Protein AF-A0AAD5MZ56-F1 (afdb_monomer)

Organism: Parelaphostrongylus tenuis (NCBI:txid148309)

Foldseek 3Di:
DLLVCLLFVQDPQAPVQWDADPPPRDTDGDDRLGTLNNQCVPPQHQQASHADAPVNQVVVPPCRCVPPNLVVSLVVLVVCLVCVVVVLVVLVVLQPPVVLVVQQVVVVVVVVVPDDDRRRDRHHPVSSVSSVLVSQQFNDDDPNCPPVGPDDRDDSSRSSVVSNCRNHPPVSLVSGDVSSVRND

Sequence (184 aa):
MSMIGFVLGLGDRHGENILIDVVEGCVVHVDFNVIFHKGEYLPVREVVPFRLTRNMVNGFGPTGVEGSFRRSCEATLRVMRDNKDTLLTVIQTFVHDPLLEWINTEARAQQNRGRCQQKITAPSAESVQLILKRLEGHIVSPEVYKHKFSCAPMSLEGQVAKLIDIASDERNLAQMYIGWGPFI

Structure (mmCIF, N/CA/C/O backbone):
data_AF-A0AAD5MZ56-F1
#
_entry.id   AF-A0AAD5MZ56-F1
#
loop_
_atom_site.group_PDB
_atom_site.id
_atom_site.type_symbol
_atom_site.label_atom_id
_atom_site.label_alt_id
_atom_site.label_comp_id
_atom_site.label_asym_id
_atom_site.label_entity_id
_atom_site.label_seq_id
_atom_site.pdbx_PDB_ins_code
_atom_site.Cartn_x
_atom_site.Cartn_y
_atom_site.Cartn_z
_atom_site.occupancy
_atom_site.B_iso_or_equiv
_atom_site.auth_seq_id
_atom_site.auth_comp_id
_atom_site.auth_asym_id
_atom_site.auth_atom_id
_atom_site.pdbx_PDB_model_num
ATOM 1 N N . MET A 1 1 ? -4.017 -6.605 0.898 1.00 87.19 1 MET A N 1
ATOM 2 C CA . MET A 1 1 ? -2.679 -6.242 1.422 1.00 87.19 1 MET A CA 1
ATOM 3 C C . MET A 1 1 ? -2.310 -4.770 1.233 1.00 87.19 1 MET A C 1
ATOM 5 O O . MET A 1 1 ? -1.725 -4.224 2.154 1.00 87.19 1 MET A O 1
ATOM 9 N N . SER A 1 2 ? -2.669 -4.091 0.135 1.00 95.94 2 SER A N 1
ATOM 10 C CA . SER A 1 2 ? -2.252 -2.695 -0.133 1.00 95.94 2 SER A CA 1
ATOM 11 C C . SER A 1 2 ? -2.551 -1.687 0.986 1.00 95.94 2 SER A C 1
ATOM 13 O O . SER A 1 2 ? -1.653 -0.962 1.398 1.00 95.94 2 SER A O 1
ATOM 15 N N . MET A 1 3 ? -3.774 -1.673 1.533 1.00 97.88 3 MET A N 1
ATOM 16 C CA . MET A 1 3 ? -4.127 -0.760 2.636 1.00 97.88 3 MET A CA 1
ATOM 17 C C . MET A 1 3 ? -3.365 -1.071 3.928 1.00 97.88 3 MET A C 1
ATOM 19 O O . MET A 1 3 ? -2.879 -0.159 4.586 1.00 97.88 3 MET A O 1
ATOM 23 N N . ILE A 1 4 ? -3.203 -2.356 4.257 1.00 96.44 4 ILE A N 1
ATOM 24 C CA . ILE A 1 4 ? -2.428 -2.796 5.427 1.00 96.44 4 ILE A CA 1
ATOM 25 C C . ILE A 1 4 ? -0.958 -2.397 5.259 1.00 96.44 4 ILE A C 1
ATOM 27 O O . ILE A 1 4 ? -0.359 -1.840 6.175 1.00 96.44 4 ILE A O 1
ATOM 31 N N . GLY A 1 5 ? -0.398 -2.629 4.069 1.00 95.94 5 GLY A N 1
ATOM 32 C CA . GLY A 1 5 ? 0.962 -2.237 3.718 1.00 95.94 5 GLY A CA 1
ATOM 33 C C . GLY A 1 5 ? 1.166 -0.730 3.831 1.00 95.94 5 GLY A C 1
ATOM 34 O O . GLY A 1 5 ? 2.131 -0.302 4.456 1.00 95.94 5 GLY A O 1
ATOM 35 N N . PHE A 1 6 ? 0.218 0.073 3.340 1.00 97.19 6 PHE A N 1
ATOM 36 C CA . PHE A 1 6 ? 0.246 1.516 3.552 1.00 97.19 6 PHE A CA 1
ATOM 37 C C . PHE A 1 6 ? 0.198 1.871 5.037 1.00 97.19 6 PHE A C 1
ATOM 39 O O . PHE A 1 6 ? 1.026 2.651 5.473 1.00 97.19 6 PHE A O 1
ATOM 46 N N . VAL A 1 7 ? -0.716 1.317 5.837 1.00 96.62 7 VAL A N 1
ATOM 47 C CA . VAL A 1 7 ? -0.802 1.657 7.268 1.00 96.62 7 VAL A CA 1
ATOM 48 C C . VAL A 1 7 ? 0.516 1.349 7.981 1.00 96.62 7 VAL A C 1
ATOM 50 O O . VAL A 1 7 ? 1.060 2.230 8.643 1.00 96.62 7 VAL A O 1
ATOM 53 N N . LEU A 1 8 ? 1.077 0.154 7.775 1.00 94.06 8 LEU A N 1
ATOM 54 C CA . LEU A 1 8 ? 2.313 -0.300 8.425 1.00 94.06 8 LEU A CA 1
ATOM 55 C C . LEU A 1 8 ? 3.600 0.280 7.813 1.00 94.06 8 LEU A C 1
ATOM 57 O O . LEU A 1 8 ? 4.672 0.147 8.399 1.00 94.06 8 LEU A O 1
ATOM 61 N N . GLY A 1 9 ? 3.527 0.901 6.634 1.00 93.75 9 GLY A N 1
ATOM 62 C CA . GLY A 1 9 ? 4.704 1.371 5.901 1.00 93.75 9 GLY A CA 1
ATOM 63 C C . GLY A 1 9 ? 5.553 0.230 5.334 1.00 93.75 9 GLY A C 1
ATOM 64 O O . GLY A 1 9 ? 6.775 0.263 5.464 1.00 93.75 9 GLY A O 1
ATOM 65 N N . LEU A 1 10 ? 4.907 -0.781 4.751 1.00 94.69 10 LEU A N 1
ATOM 66 C CA . LEU A 1 10 ? 5.550 -1.870 4.018 1.00 94.69 10 LEU A CA 1
ATOM 67 C C . LEU A 1 10 ? 6.030 -1.383 2.643 1.00 94.69 10 LEU A C 1
ATOM 69 O O . LEU A 1 10 ? 5.219 -1.004 1.800 1.00 94.69 10 LEU A O 1
ATOM 73 N N . GLY A 1 11 ? 7.339 -1.438 2.431 1.00 93.31 11 GLY A N 1
ATOM 74 C CA . GLY A 1 11 ? 8.021 -1.167 1.172 1.00 93.31 11 GLY A CA 1
ATOM 75 C C . GLY A 1 11 ? 8.527 -2.435 0.484 1.00 93.31 11 GLY A C 1
ATOM 76 O O . GLY A 1 11 ? 8.137 -3.550 0.832 1.00 93.31 11 GLY A O 1
ATOM 77 N N . ASP A 1 12 ? 9.389 -2.272 -0.511 1.00 94.62 12 ASP A N 1
ATOM 78 C CA . ASP A 1 12 ? 10.048 -3.333 -1.278 1.00 94.62 12 ASP A CA 1
ATOM 79 C C . ASP A 1 12 ? 9.061 -4.314 -1.924 1.00 94.62 12 ASP A C 1
ATOM 81 O O . ASP A 1 12 ? 9.172 -5.535 -1.844 1.00 94.62 12 ASP A O 1
ATOM 85 N N . ARG A 1 13 ? 7.980 -3.771 -2.495 1.00 95.88 13 ARG A N 1
ATOM 86 C CA . ARG A 1 13 ? 6.920 -4.546 -3.166 1.00 95.88 13 ARG A CA 1
ATOM 87 C C . ARG A 1 13 ? 7.205 -4.697 -4.664 1.00 95.88 13 ARG A C 1
ATOM 89 O O . ARG A 1 13 ? 6.375 -4.343 -5.506 1.00 95.88 13 ARG A O 1
ATOM 96 N N . HIS A 1 14 ? 8.393 -5.197 -4.993 1.00 95.31 14 HIS A N 1
ATOM 97 C CA . HIS A 1 14 ? 8.737 -5.611 -6.353 1.00 95.31 14 HIS A CA 1
ATOM 98 C C . HIS A 1 14 ? 8.006 -6.905 -6.747 1.00 95.31 14 HIS A C 1
ATOM 100 O O . HIS A 1 14 ? 7.401 -7.570 -5.906 1.00 95.31 14 HIS A O 1
ATOM 106 N N . GLY A 1 15 ? 8.055 -7.264 -8.035 1.00 93.38 15 GLY A N 1
ATOM 107 C CA . GLY A 1 15 ? 7.300 -8.399 -8.586 1.00 93.38 15 GLY A CA 1
ATOM 108 C C . GLY A 1 15 ? 7.569 -9.735 -7.883 1.00 93.38 15 GLY A C 1
ATOM 109 O O . GLY A 1 15 ? 6.638 -10.491 -7.648 1.00 93.38 15 GLY A O 1
ATOM 110 N N . GLU A 1 16 ? 8.811 -9.995 -7.470 1.00 93.81 16 GLU A N 1
ATOM 111 C CA . GLU A 1 16 ? 9.176 -11.254 -6.792 1.00 93.81 16 GLU A CA 1
ATOM 112 C C . GLU A 1 16 ? 8.638 -11.371 -5.349 1.00 93.81 16 GLU A C 1
ATOM 114 O O . GLU A 1 16 ? 8.536 -12.477 -4.826 1.00 93.81 16 GLU A O 1
ATOM 119 N N . ASN A 1 17 ? 8.225 -10.259 -4.722 1.00 95.62 17 ASN A N 1
ATOM 120 C CA . ASN A 1 17 ? 7.662 -10.249 -3.362 1.00 95.62 17 ASN A CA 1
ATOM 121 C C . ASN A 1 17 ? 6.126 -10.358 -3.340 1.00 95.62 17 ASN A C 1
ATOM 123 O O . ASN A 1 17 ? 5.505 -10.255 -2.275 1.00 95.62 17 ASN A O 1
ATOM 127 N N . ILE A 1 18 ? 5.505 -10.540 -4.509 1.00 95.50 18 ILE A N 1
ATOM 12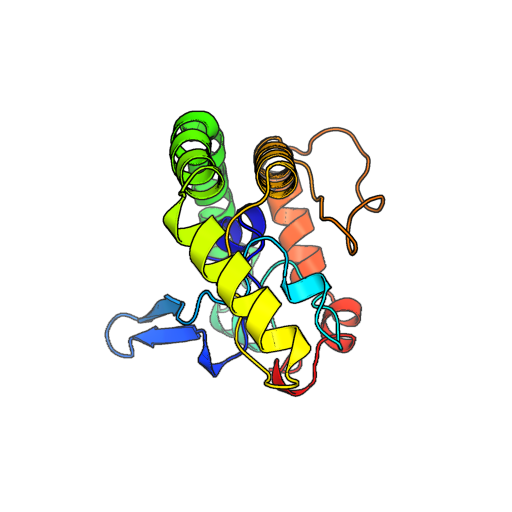8 C CA . ILE A 1 18 ? 4.060 -10.680 -4.685 1.00 95.50 18 ILE A CA 1
ATOM 129 C C . ILE A 1 18 ? 3.809 -11.971 -5.459 1.00 95.50 18 ILE A C 1
ATOM 131 O O . ILE A 1 18 ? 3.874 -12.012 -6.685 1.00 95.50 18 ILE A O 1
ATOM 135 N N . LEU A 1 19 ? 3.520 -13.036 -4.719 1.00 96.12 19 LEU A N 1
ATOM 136 C CA . LEU A 1 19 ? 3.213 -14.342 -5.282 1.00 96.12 19 LEU A CA 1
ATOM 137 C C . LEU A 1 19 ? 1.722 -14.429 -5.602 1.00 96.12 19 LEU A C 1
ATOM 139 O O . LEU A 1 19 ? 0.890 -13.886 -4.872 1.00 96.12 19 LEU A O 1
ATOM 143 N N . ILE A 1 20 ? 1.392 -15.132 -6.682 1.00 95.25 20 ILE A N 1
ATOM 144 C CA . ILE A 1 20 ? 0.014 -15.398 -7.094 1.00 95.25 20 ILE A CA 1
ATOM 145 C C . ILE A 1 20 ? -0.188 -16.908 -7.082 1.00 95.25 20 ILE A C 1
ATOM 147 O O . ILE A 1 20 ? 0.555 -17.643 -7.734 1.00 95.25 20 ILE A O 1
ATOM 151 N N . ASP A 1 21 ? -1.193 -17.359 -6.341 1.00 96.31 21 ASP A N 1
ATOM 152 C CA . ASP A 1 21 ? -1.679 -18.727 -6.433 1.00 96.31 21 ASP A CA 1
ATOM 153 C C . ASP A 1 21 ? -2.359 -18.917 -7.793 1.00 96.31 21 ASP A C 1
ATOM 155 O O . ASP A 1 21 ? -3.342 -18.249 -8.109 1.00 96.31 21 ASP A O 1
ATOM 159 N N . VAL A 1 22 ? -1.821 -19.816 -8.614 1.00 95.62 22 VAL A N 1
ATOM 160 C CA . VAL A 1 22 ? -2.319 -20.071 -9.973 1.00 95.62 22 VAL A CA 1
ATOM 161 C C . VAL A 1 22 ? -3.638 -20.843 -10.002 1.00 95.62 22 VAL A C 1
ATOM 163 O O . VAL A 1 22 ? -4.286 -20.874 -11.045 1.00 95.62 22 VAL A O 1
ATOM 166 N N . VAL A 1 23 ? -4.030 -21.468 -8.888 1.00 95.94 23 VAL A N 1
ATOM 167 C CA . VAL A 1 23 ? -5.289 -22.210 -8.767 1.00 95.94 23 VAL A CA 1
ATOM 168 C C . VAL A 1 23 ? -6.397 -21.276 -8.292 1.00 95.94 23 VAL A C 1
ATOM 170 O O . VAL A 1 23 ? -7.420 -21.144 -8.957 1.00 95.94 23 VAL A O 1
ATOM 173 N N . GLU A 1 24 ? -6.168 -20.586 -7.174 1.00 94.69 24 GLU A N 1
ATOM 174 C CA . GLU A 1 24 ? -7.189 -19.756 -6.515 1.00 94.69 24 GLU A CA 1
ATOM 175 C C . GLU A 1 24 ? -7.157 -18.278 -6.949 1.00 94.69 24 GLU A C 1
ATOM 177 O O . GLU A 1 24 ? -8.078 -17.515 -6.664 1.00 94.69 24 GLU A O 1
ATOM 182 N N . GLY A 1 25 ? -6.083 -17.825 -7.603 1.00 90.38 25 GLY A N 1
ATOM 183 C CA . GLY A 1 25 ? -5.876 -16.412 -7.946 1.00 90.38 25 GLY A CA 1
ATOM 184 C C . GLY A 1 25 ? -5.561 -15.517 -6.740 1.00 90.38 25 GLY A C 1
ATOM 185 O O . GLY A 1 25 ? -5.570 -14.289 -6.854 1.00 90.38 25 GLY A O 1
ATOM 186 N N . CYS A 1 26 ? -5.293 -16.109 -5.574 1.00 90.94 26 CYS A N 1
ATOM 187 C CA . CYS A 1 26 ? -4.973 -15.392 -4.344 1.00 90.94 26 CYS A CA 1
ATOM 188 C C . CYS A 1 26 ? -3.570 -14.776 -4.391 1.00 90.94 26 CYS A C 1
ATOM 190 O O . CYS A 1 26 ? -2.629 -15.369 -4.910 1.00 90.94 26 CYS A O 1
ATOM 192 N N . VAL A 1 27 ? -3.415 -13.598 -3.783 1.00 93.25 27 VAL A N 1
ATOM 193 C CA . VAL A 1 27 ? -2.128 -12.893 -3.704 1.00 93.25 27 VAL A CA 1
ATOM 194 C C . VAL A 1 27 ? -1.499 -13.079 -2.327 1.00 93.25 27 VAL A C 1
ATOM 196 O O . VAL A 1 27 ? -2.118 -12.759 -1.309 1.00 93.25 27 VAL A O 1
ATOM 199 N N . VAL A 1 28 ? -0.240 -13.513 -2.296 1.00 94.56 28 VAL A N 1
ATOM 200 C CA . VAL A 1 28 ? 0.554 -13.695 -1.077 1.00 94.56 28 VAL A CA 1
ATOM 201 C C . VAL A 1 28 ? 1.766 -12.772 -1.119 1.00 94.56 28 VAL A C 1
ATOM 203 O O . VAL A 1 28 ? 2.563 -12.801 -2.051 1.00 94.56 28 VAL A O 1
ATOM 206 N N . HIS A 1 29 ? 1.910 -11.938 -0.092 1.00 95.00 29 HIS A N 1
ATOM 207 C CA . HIS A 1 29 ? 3.097 -11.103 0.072 1.00 95.00 29 HIS A CA 1
ATOM 208 C C . HIS A 1 29 ? 4.154 -11.881 0.853 1.00 95.00 29 HIS A C 1
ATOM 210 O O . HIS A 1 29 ? 3.849 -12.436 1.909 1.00 95.00 29 HIS A O 1
ATOM 216 N N . VAL A 1 30 ? 5.388 -11.872 0.359 1.00 94.94 30 VAL A N 1
ATOM 217 C CA . VAL A 1 30 ? 6.556 -12.455 1.035 1.00 94.94 30 VAL A CA 1
ATOM 218 C C . VAL A 1 30 ? 7.604 -11.379 1.303 1.00 94.94 30 VAL A C 1
ATOM 220 O O . VAL A 1 30 ? 7.459 -10.256 0.822 1.00 94.94 30 VAL A O 1
ATOM 223 N N . ASP A 1 31 ? 8.609 -11.724 2.112 1.00 90.56 31 ASP A N 1
ATOM 224 C CA . ASP A 1 31 ? 9.692 -10.845 2.571 1.00 90.56 31 ASP A CA 1
ATOM 225 C C . ASP A 1 31 ? 9.188 -9.529 3.202 1.00 90.56 31 ASP A C 1
ATOM 227 O O . ASP A 1 31 ? 8.803 -8.590 2.517 1.00 90.56 31 ASP A O 1
ATOM 231 N N . PHE A 1 32 ? 9.188 -9.424 4.532 1.00 90.25 32 PHE A N 1
ATOM 232 C CA . PHE A 1 32 ? 8.732 -8.222 5.252 1.00 90.25 32 PHE A CA 1
ATOM 233 C C . PHE A 1 32 ? 9.890 -7.405 5.841 1.00 90.25 32 PHE A C 1
ATOM 235 O O . PHE A 1 32 ? 9.702 -6.635 6.785 1.00 90.25 32 PHE A O 1
ATOM 242 N N . ASN A 1 33 ? 11.098 -7.546 5.288 1.00 84.94 33 ASN A N 1
ATOM 243 C CA . ASN A 1 33 ? 12.285 -6.875 5.815 1.00 84.94 33 ASN A CA 1
ATOM 244 C C . ASN A 1 33 ? 12.186 -5.342 5.733 1.00 84.94 33 ASN A C 1
ATOM 246 O O . ASN A 1 33 ? 12.702 -4.636 6.603 1.00 84.94 33 ASN A O 1
ATOM 250 N N . VAL A 1 34 ? 11.478 -4.806 4.738 1.00 87.88 34 VAL A N 1
ATOM 251 C CA . VAL A 1 34 ? 11.287 -3.361 4.539 1.00 87.88 34 VAL A CA 1
ATOM 252 C C . VAL A 1 34 ? 9.906 -2.931 5.045 1.00 87.88 34 VAL A C 1
ATOM 254 O O . VAL A 1 34 ? 9.016 -2.615 4.270 1.00 87.88 34 VAL A O 1
ATOM 257 N N . ILE A 1 35 ? 9.705 -2.920 6.361 1.00 90.31 35 ILE A N 1
ATOM 258 C CA . ILE A 1 35 ? 8.475 -2.430 7.018 1.00 90.31 35 ILE A CA 1
ATOM 259 C C . ILE A 1 35 ? 8.766 -1.169 7.854 1.00 90.31 35 ILE A C 1
ATOM 261 O O . ILE A 1 35 ? 9.922 -0.756 7.969 1.00 90.31 35 ILE A O 1
ATOM 265 N N . PHE A 1 36 ? 7.735 -0.505 8.384 1.00 91.25 36 PHE A N 1
ATOM 266 C CA . PHE A 1 36 ? 7.844 0.734 9.166 1.00 91.25 36 PHE A CA 1
ATOM 267 C C . PHE A 1 36 ? 8.639 1.832 8.445 1.00 91.25 36 PHE A C 1
ATOM 269 O O . PHE A 1 36 ? 9.507 2.477 9.024 1.00 91.25 36 PHE A O 1
ATOM 276 N N . HIS A 1 37 ? 8.323 2.051 7.164 1.00 89.44 37 HIS A N 1
ATOM 277 C CA . HIS A 1 37 ? 8.867 3.127 6.325 1.00 89.44 37 HIS A CA 1
ATOM 278 C C . HIS A 1 37 ? 10.347 3.013 5.958 1.00 89.44 37 HIS A C 1
ATOM 280 O O . HIS A 1 37 ? 10.924 3.961 5.425 1.00 89.44 37 HIS A O 1
ATOM 286 N N . LYS A 1 38 ? 10.973 1.847 6.163 1.00 87.88 38 LYS A N 1
ATOM 287 C CA . LYS A 1 38 ? 12.365 1.626 5.742 1.00 87.88 38 LYS A CA 1
ATOM 288 C C . LYS A 1 38 ? 12.607 1.890 4.249 1.00 87.88 38 LYS A C 1
ATOM 290 O O . LYS A 1 38 ? 13.706 2.310 3.897 1.00 87.88 38 LYS A O 1
ATOM 295 N N . GLY A 1 39 ? 11.589 1.717 3.400 1.00 89.25 39 GLY A N 1
ATOM 296 C CA . GLY A 1 39 ? 11.667 1.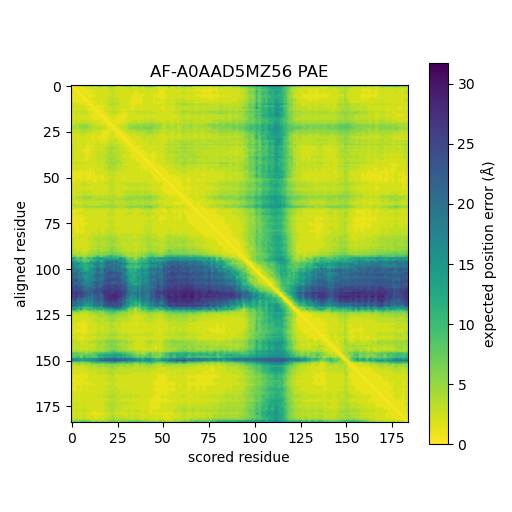983 1.958 1.00 89.25 39 GLY A CA 1
ATOM 297 C C . GLY A 1 39 ? 12.043 3.431 1.615 1.00 89.25 39 GLY A C 1
ATOM 298 O O . GLY A 1 39 ? 12.691 3.684 0.603 1.00 89.25 39 GLY A O 1
ATOM 299 N N . GLU A 1 40 ? 11.731 4.389 2.494 1.00 91.44 40 GLU A N 1
ATOM 300 C CA . GLU A 1 40 ? 12.060 5.810 2.301 1.00 91.44 40 GLU A CA 1
ATOM 301 C C . GLU A 1 40 ? 13.542 6.124 2.561 1.00 91.44 40 GLU A C 1
ATOM 303 O O . GLU A 1 40 ? 14.023 7.186 2.169 1.00 91.44 40 GLU A O 1
ATOM 308 N N . TYR A 1 41 ? 14.271 5.203 3.199 1.00 88.56 41 TYR A N 1
ATOM 309 C CA . TYR A 1 41 ? 15.695 5.331 3.524 1.00 88.56 41 TYR A CA 1
ATOM 310 C C . TYR A 1 41 ? 16.599 4.483 2.623 1.00 88.56 41 TYR A C 1
ATOM 312 O O . TYR A 1 41 ? 17.814 4.445 2.830 1.00 88.56 41 TYR A O 1
ATOM 320 N N . LEU A 1 42 ? 16.029 3.789 1.636 1.00 89.62 42 LEU A N 1
ATOM 321 C CA . LEU A 1 42 ? 16.808 3.107 0.609 1.00 89.62 42 LEU A CA 1
ATOM 322 C C . LEU A 1 42 ? 17.579 4.131 -0.249 1.00 89.62 42 LEU A C 1
ATOM 324 O O . LEU A 1 42 ? 17.151 5.285 -0.353 1.00 89.62 42 LEU A O 1
ATOM 328 N N . PRO A 1 43 ? 18.697 3.732 -0.896 1.00 90.94 43 PRO A N 1
ATOM 329 C CA . PRO A 1 43 ? 19.463 4.629 -1.767 1.00 90.94 43 PRO A CA 1
ATOM 330 C C . PRO A 1 43 ? 18.602 5.295 -2.845 1.00 90.94 43 PRO A C 1
ATOM 332 O O . PRO A 1 43 ? 18.761 6.481 -3.127 1.00 90.94 43 PRO A O 1
ATOM 335 N N . VAL A 1 44 ? 17.657 4.535 -3.403 1.00 93.19 44 VAL A N 1
ATOM 336 C CA . VAL A 1 44 ? 16.544 5.062 -4.190 1.00 93.19 44 VAL A CA 1
ATOM 337 C C . VAL A 1 44 ? 15.294 4.934 -3.334 1.00 93.19 44 VAL A C 1
ATOM 339 O O . VAL A 1 44 ? 14.863 3.823 -3.030 1.00 93.19 44 VAL A O 1
ATOM 342 N N . ARG A 1 45 ? 14.748 6.075 -2.913 1.00 93.94 45 ARG A N 1
ATOM 343 C CA . ARG A 1 45 ? 13.603 6.125 -2.001 1.00 93.94 45 ARG A CA 1
ATOM 344 C C . ARG A 1 45 ? 12.354 5.586 -2.689 1.00 93.94 45 ARG A C 1
ATOM 346 O O . ARG A 1 45 ? 12.045 5.980 -3.811 1.00 93.94 45 ARG A O 1
ATOM 353 N N . GLU A 1 46 ? 11.592 4.761 -1.987 1.00 96.00 46 GLU A N 1
ATOM 354 C CA . GLU A 1 46 ? 10.262 4.375 -2.448 1.00 96.00 46 GLU A CA 1
ATOM 355 C C . GLU A 1 46 ? 9.254 5.485 -2.155 1.00 96.00 46 GLU A C 1
ATOM 357 O O . GLU A 1 46 ? 9.041 5.864 -1.003 1.00 96.00 46 GLU A O 1
ATOM 362 N N . VAL A 1 47 ? 8.642 6.025 -3.210 1.00 95.75 47 VAL A N 1
ATOM 363 C CA . VAL A 1 47 ? 7.757 7.195 -3.115 1.00 95.75 47 VAL A CA 1
ATOM 364 C C . VAL A 1 47 ? 6.277 6.871 -3.284 1.00 95.75 47 VAL A C 1
ATOM 366 O O . VAL A 1 47 ? 5.458 7.741 -3.021 1.00 95.75 47 VAL A O 1
ATOM 369 N N . VAL A 1 48 ? 5.910 5.652 -3.688 1.00 97.25 48 VAL A N 1
ATOM 370 C CA . VAL A 1 48 ? 4.508 5.202 -3.787 1.00 97.25 48 VAL A CA 1
ATOM 371 C C . VAL A 1 48 ? 4.083 4.452 -2.516 1.00 97.25 48 VAL A C 1
ATOM 373 O O . VAL A 1 48 ? 4.914 3.788 -1.900 1.00 97.25 48 VAL A O 1
ATOM 376 N N . PRO A 1 49 ? 2.809 4.527 -2.085 1.00 96.69 49 PRO A N 1
ATOM 377 C CA . PRO A 1 49 ? 2.366 3.909 -0.831 1.00 96.69 49 PRO A CA 1
ATOM 378 C C . PRO A 1 49 ? 2.204 2.381 -0.914 1.00 96.69 49 PRO A C 1
ATOM 380 O O . PRO A 1 49 ? 2.195 1.715 0.118 1.00 96.69 49 PRO A O 1
ATOM 383 N N . PHE A 1 50 ? 2.026 1.830 -2.116 1.00 97.62 50 PHE A N 1
ATOM 384 C CA . PHE A 1 50 ? 1.975 0.396 -2.413 1.00 97.62 50 PHE A CA 1
ATOM 385 C C . PHE A 1 50 ? 2.102 0.180 -3.927 1.00 97.62 50 PHE A C 1
ATOM 387 O O . PHE A 1 50 ? 1.975 1.123 -4.709 1.00 97.62 50 PHE A O 1
ATOM 394 N N . ARG A 1 51 ? 2.324 -1.069 -4.356 1.00 97.38 51 ARG A N 1
ATOM 395 C CA . ARG A 1 51 ? 2.394 -1.414 -5.780 1.00 97.38 51 ARG A CA 1
ATOM 396 C C . ARG A 1 51 ? 1.016 -1.309 -6.442 1.00 97.38 51 ARG A C 1
ATOM 398 O O . ARG A 1 51 ? 0.131 -2.109 -6.147 1.00 97.38 51 ARG A O 1
ATOM 405 N N . LEU A 1 52 ? 0.863 -0.357 -7.361 1.00 97.62 52 LEU A N 1
ATOM 406 C CA . LEU A 1 52 ? -0.306 -0.215 -8.231 1.00 97.62 52 LEU A CA 1
ATOM 407 C C . LEU A 1 52 ? 0.132 0.277 -9.616 1.00 97.62 52 LEU A C 1
ATOM 409 O O . LEU A 1 52 ? 0.017 1.450 -9.953 1.00 97.62 52 LEU A O 1
ATOM 413 N N . THR A 1 53 ? 0.697 -0.632 -10.402 1.00 97.38 53 THR A N 1
ATOM 414 C CA . THR A 1 53 ? 1.196 -0.343 -11.750 1.00 97.38 53 THR A CA 1
ATOM 415 C C . THR A 1 53 ? 0.122 -0.553 -12.816 1.00 97.38 53 THR A C 1
ATOM 417 O O . THR A 1 53 ? -0.957 -1.087 -12.542 1.00 97.38 53 THR A O 1
ATOM 420 N N . ARG A 1 54 ? 0.426 -0.177 -14.063 1.00 96.12 54 ARG A N 1
ATOM 421 C CA . ARG A 1 54 ? -0.495 -0.339 -15.196 1.00 96.12 54 ARG A CA 1
ATOM 422 C C . ARG A 1 54 ? -0.949 -1.792 -15.377 1.00 96.12 54 ARG A C 1
ATOM 424 O O . ARG A 1 54 ? -2.132 -2.020 -15.603 1.00 96.12 54 ARG A O 1
ATOM 431 N N . ASN A 1 55 ? -0.057 -2.778 -15.224 1.00 95.50 55 ASN A N 1
ATOM 432 C CA . ASN A 1 55 ? -0.427 -4.181 -15.415 1.00 95.50 55 ASN A CA 1
ATOM 433 C C . ASN A 1 55 ? -1.315 -4.690 -14.281 1.00 95.50 55 ASN A C 1
ATOM 435 O O . ASN A 1 55 ? -2.230 -5.467 -14.538 1.00 95.50 55 ASN A O 1
ATOM 439 N N . MET A 1 56 ? -1.104 -4.207 -13.052 1.00 95.25 56 MET A N 1
ATOM 440 C CA . MET A 1 56 ? -2.002 -4.497 -11.929 1.00 95.25 56 MET A CA 1
ATOM 441 C C . MET A 1 56 ? -3.407 -3.950 -12.202 1.00 95.25 56 MET A C 1
ATOM 443 O O . MET A 1 56 ? -4.385 -4.679 -12.067 1.00 95.25 56 MET A O 1
ATOM 447 N N . VAL A 1 57 ? -3.506 -2.688 -12.639 1.00 96.44 57 VAL A N 1
ATOM 448 C CA . VAL A 1 57 ? -4.794 -2.054 -12.964 1.00 96.44 57 VAL A CA 1
ATOM 449 C C . VAL A 1 57 ? -5.488 -2.774 -14.121 1.00 96.44 57 VAL A C 1
ATOM 451 O O . VAL A 1 57 ? -6.680 -3.055 -14.027 1.00 96.44 57 VAL A O 1
ATOM 454 N N . ASN A 1 58 ? -4.747 -3.140 -15.170 1.00 95.62 58 ASN A N 1
ATOM 455 C CA . ASN A 1 58 ? -5.274 -3.925 -16.288 1.00 95.62 58 ASN A CA 1
ATOM 456 C C . ASN A 1 58 ? -5.763 -5.312 -15.838 1.00 95.62 58 ASN A C 1
ATOM 458 O O . ASN A 1 58 ? -6.785 -5.792 -16.325 1.00 95.62 58 ASN A O 1
ATOM 462 N N . GLY A 1 59 ? -5.071 -5.939 -14.881 1.00 93.50 59 GLY A N 1
ATOM 463 C CA . GLY A 1 59 ? -5.460 -7.222 -14.293 1.00 93.50 59 GLY A CA 1
ATOM 464 C C . GLY A 1 59 ? -6.794 -7.182 -13.539 1.00 93.50 59 GLY A C 1
ATOM 465 O O . GLY A 1 59 ? -7.459 -8.207 -13.431 1.00 93.50 59 GLY A O 1
ATOM 466 N N . PHE A 1 60 ? -7.239 -6.008 -13.077 1.00 94.56 60 PHE A N 1
ATOM 467 C CA . PHE A 1 60 ? -8.565 -5.839 -12.466 1.00 94.56 60 PHE A CA 1
ATOM 468 C C . PHE A 1 60 ? -9.712 -5.827 -13.488 1.00 94.56 60 PHE A C 1
ATOM 470 O O . PHE A 1 60 ? -10.884 -5.802 -13.105 1.00 94.56 60 PHE A O 1
ATOM 477 N N . GLY A 1 61 ? -9.397 -5.858 -14.784 1.00 94.88 61 GLY A N 1
ATOM 478 C CA . GLY A 1 61 ? -10.377 -5.895 -15.857 1.00 94.88 61 GLY A CA 1
ATOM 479 C C . GLY A 1 61 ? -11.008 -4.526 -16.148 1.00 94.88 61 GLY A C 1
ATOM 480 O O . GLY A 1 61 ? -10.433 -3.484 -15.828 1.00 94.88 61 GLY A O 1
ATOM 481 N N . PRO A 1 62 ? -12.200 -4.493 -16.770 1.00 95.62 62 PRO A N 1
ATOM 482 C CA . PRO A 1 62 ? -12.771 -3.271 -17.344 1.00 95.62 62 PRO A CA 1
ATOM 483 C C . PRO A 1 62 ? -13.134 -2.207 -16.303 1.00 95.62 62 PRO A C 1
ATOM 485 O O . PRO A 1 62 ? -13.224 -1.030 -16.635 1.00 95.62 62 PRO A O 1
ATOM 488 N N . THR A 1 63 ? -13.341 -2.601 -15.045 1.00 96.19 63 THR A N 1
ATOM 489 C CA . THR A 1 63 ? -13.626 -1.659 -13.954 1.00 96.19 63 THR A CA 1
ATOM 490 C C . THR A 1 63 ? -12.373 -0.984 -13.402 1.00 96.19 63 THR A C 1
ATOM 492 O O . THR A 1 63 ? -12.493 -0.030 -12.634 1.00 96.19 63 THR A O 1
ATOM 495 N N . GLY A 1 64 ? -11.179 -1.490 -13.734 1.00 95.94 64 GLY A N 1
ATOM 496 C CA . GLY A 1 64 ? -9.914 -1.016 -13.182 1.00 95.94 64 GLY A CA 1
ATOM 497 C C . GLY A 1 64 ? -9.946 -0.933 -11.652 1.00 95.94 64 GLY A C 1
ATOM 498 O O . GLY A 1 64 ? -10.443 -1.831 -10.967 1.00 95.94 64 GLY A O 1
ATOM 499 N N . VAL A 1 65 ? -9.450 0.182 -11.112 1.00 96.81 65 VAL A N 1
ATOM 500 C CA . VAL A 1 65 ? -9.394 0.434 -9.662 1.00 96.81 65 VAL A CA 1
ATOM 501 C C . VAL A 1 65 ? -10.764 0.697 -9.030 1.00 96.81 65 VAL A C 1
ATOM 503 O O . VAL A 1 65 ? -10.944 0.394 -7.854 1.00 96.81 65 VAL A O 1
ATOM 506 N N . GLU A 1 66 ? -11.743 1.186 -9.798 1.00 95.94 66 GLU A N 1
ATOM 507 C CA . GLU A 1 66 ? -13.074 1.598 -9.312 1.00 95.94 66 GLU A CA 1
ATOM 508 C C . GLU A 1 66 ? -14.017 0.418 -9.007 1.00 95.94 66 GLU A C 1
ATOM 510 O O . GLU A 1 66 ? -15.128 0.600 -8.509 1.00 95.94 66 GLU A O 1
ATOM 515 N N . GLY A 1 67 ? -13.592 -0.810 -9.308 1.00 93.62 67 GLY A N 1
ATOM 516 C CA . GLY A 1 67 ? -14.377 -2.022 -9.098 1.00 93.62 67 GLY A CA 1
ATOM 517 C C . GLY A 1 67 ? -14.237 -2.629 -7.701 1.00 93.62 67 GLY A C 1
ATOM 518 O O . GLY A 1 67 ? -14.394 -1.982 -6.663 1.00 93.62 67 GLY A O 1
ATOM 519 N N . SER A 1 68 ? -13.967 -3.935 -7.677 1.00 94.88 68 SER A N 1
ATOM 520 C CA . SER A 1 68 ? -13.731 -4.692 -6.443 1.00 94.88 68 SER A CA 1
ATOM 521 C C . SER A 1 68 ? -12.565 -4.121 -5.638 1.00 94.88 68 SER A C 1
ATOM 523 O O . SER A 1 68 ? -12.662 -4.044 -4.418 1.00 94.88 68 SER A O 1
ATOM 525 N N . PHE A 1 69 ? -11.506 -3.656 -6.308 1.00 96.88 69 PHE A N 1
ATOM 526 C CA . PHE A 1 69 ? -10.303 -3.150 -5.657 1.00 96.88 69 PHE A CA 1
ATOM 527 C C . PHE A 1 69 ? -10.583 -1.974 -4.709 1.00 96.88 69 PHE A C 1
ATOM 529 O O . PHE A 1 69 ? -10.259 -2.075 -3.522 1.00 96.88 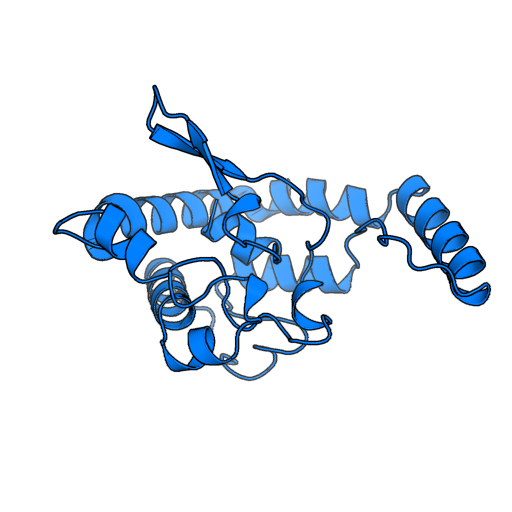69 PHE A O 1
ATOM 536 N N . ARG A 1 70 ? -11.225 -0.892 -5.179 1.00 97.81 70 ARG A N 1
ATOM 537 C CA . ARG A 1 70 ? -11.590 0.257 -4.329 1.00 97.81 70 ARG A CA 1
ATOM 538 C C . ARG A 1 70 ? -12.482 -0.163 -3.163 1.00 97.81 70 ARG A C 1
ATOM 540 O O . ARG A 1 70 ? -12.155 0.151 -2.021 1.00 97.81 70 ARG A O 1
ATOM 547 N N . ARG A 1 71 ? -13.543 -0.941 -3.418 1.00 97.56 71 ARG A N 1
ATOM 548 C CA . ARG A 1 71 ? -14.453 -1.422 -2.359 1.00 97.56 71 ARG A CA 1
ATOM 549 C C . ARG A 1 71 ? -13.725 -2.247 -1.299 1.00 97.56 71 ARG A C 1
ATOM 551 O O . ARG A 1 71 ? -13.960 -2.066 -0.107 1.00 97.56 71 ARG A O 1
ATOM 558 N N . SER A 1 72 ? -12.816 -3.128 -1.714 1.00 97.44 72 SER A N 1
ATOM 559 C CA . SER A 1 72 ? -11.985 -3.912 -0.799 1.00 97.44 72 SER A CA 1
ATOM 560 C C . SER A 1 72 ? -11.016 -3.032 -0.012 1.00 97.44 72 SER A C 1
ATOM 562 O O . SER A 1 72 ? -10.802 -3.289 1.172 1.00 97.44 72 SER A O 1
ATOM 564 N N . CYS A 1 73 ? -10.452 -1.986 -0.623 1.00 98.31 73 CYS A N 1
ATOM 565 C CA . CYS A 1 73 ? -9.597 -1.026 0.074 1.00 98.31 73 CYS A CA 1
ATOM 566 C C . CYS A 1 73 ? -10.378 -0.273 1.156 1.00 98.31 73 CYS A C 1
ATOM 568 O O . CYS A 1 73 ? -9.943 -0.238 2.305 1.00 98.31 73 CYS A O 1
ATOM 570 N N . GLU A 1 74 ? -11.555 0.251 0.817 1.00 98.38 74 GLU A N 1
ATOM 571 C CA . GLU A 1 74 ? -12.433 0.949 1.757 1.00 98.38 74 GLU A CA 1
ATOM 572 C C . GLU A 1 74 ? -12.874 0.036 2.906 1.00 98.38 74 GLU A C 1
ATOM 574 O O . GLU A 1 74 ? -12.733 0.399 4.072 1.00 98.38 74 GLU A O 1
ATOM 579 N N . ALA A 1 75 ? -13.338 -1.179 2.601 1.00 98.38 75 ALA A N 1
ATOM 580 C CA . ALA A 1 75 ? -13.738 -2.149 3.616 1.00 98.38 75 ALA A CA 1
ATOM 581 C C . ALA A 1 75 ? -12.574 -2.529 4.545 1.00 98.38 75 ALA A C 1
ATOM 583 O O . ALA A 1 75 ? -12.735 -2.528 5.763 1.00 98.38 75 ALA A O 1
ATOM 584 N N . THR A 1 76 ? -11.389 -2.796 3.983 1.00 98.19 76 THR A N 1
ATOM 585 C CA . THR A 1 76 ? -10.192 -3.136 4.769 1.00 98.19 76 THR A CA 1
ATOM 586 C C . THR A 1 76 ? -9.816 -1.991 5.697 1.00 98.19 76 THR A C 1
ATOM 588 O O . THR A 1 76 ? -9.623 -2.198 6.892 1.00 98.19 76 THR A O 1
ATOM 591 N N . LEU A 1 77 ? -9.733 -0.772 5.161 1.00 98.12 77 LEU A N 1
ATOM 592 C CA . LEU A 1 77 ? -9.346 0.392 5.942 1.00 98.12 77 LEU A CA 1
ATOM 593 C C . LEU A 1 77 ? -10.372 0.695 7.039 1.00 98.12 77 LEU A C 1
ATOM 595 O O . LEU A 1 77 ? -9.970 1.043 8.142 1.00 98.12 77 LEU A O 1
ATOM 599 N N . ARG A 1 78 ? -11.670 0.489 6.777 1.00 98.31 78 ARG A N 1
ATOM 600 C CA . ARG A 1 78 ? -12.743 0.647 7.773 1.00 98.31 78 ARG A CA 1
ATOM 601 C C . ARG A 1 78 ? -12.509 -0.269 8.961 1.00 98.31 78 ARG A C 1
ATOM 603 O O . ARG A 1 78 ? -12.359 0.213 10.075 1.00 98.31 78 ARG A O 1
ATOM 610 N N . VAL A 1 79 ? -12.343 -1.565 8.694 1.00 98.19 79 VAL A N 1
ATOM 611 C CA . VAL A 1 79 ? -12.076 -2.568 9.733 1.00 98.19 79 VAL A CA 1
ATOM 612 C C . VAL A 1 79 ? -10.807 -2.228 10.517 1.00 98.19 79 VAL A C 1
ATOM 614 O O . VAL A 1 79 ? -10.796 -2.348 11.740 1.00 98.19 79 VAL A O 1
ATOM 617 N N . MET A 1 80 ? -9.748 -1.758 9.850 1.00 97.62 80 MET A N 1
ATOM 618 C CA . MET A 1 80 ? -8.524 -1.331 10.535 1.00 97.62 80 MET A CA 1
ATOM 619 C C . MET A 1 80 ? -8.743 -0.116 11.444 1.00 97.62 80 MET A C 1
ATOM 621 O O . MET A 1 80 ? -8.182 -0.081 12.537 1.00 97.62 80 MET A O 1
ATOM 625 N N . ARG A 1 81 ? -9.536 0.874 11.012 1.00 96.94 81 ARG A N 1
ATOM 626 C CA . ARG A 1 81 ? -9.860 2.058 11.823 1.00 96.94 81 ARG A CA 1
ATOM 627 C C . ARG A 1 81 ? -10.733 1.698 13.024 1.00 96.94 81 ARG A C 1
ATOM 629 O O . ARG A 1 81 ? -10.440 2.153 14.126 1.00 96.94 81 ARG A O 1
ATOM 636 N N . ASP A 1 82 ? -11.740 0.853 12.817 1.00 97.62 82 ASP A N 1
ATOM 637 C CA . ASP A 1 82 ? -12.667 0.406 13.864 1.00 97.62 82 ASP A CA 1
ATOM 638 C C . ASP A 1 82 ? -11.947 -0.410 14.950 1.00 97.62 82 ASP A C 1
ATOM 640 O O . ASP A 1 82 ? -12.311 -0.350 16.120 1.00 97.62 82 ASP A O 1
ATOM 644 N N . ASN A 1 83 ? -10.882 -1.132 14.579 1.00 97.25 83 ASN A N 1
ATOM 645 C CA . ASN A 1 83 ? -10.089 -1.978 15.479 1.00 97.25 83 ASN A CA 1
ATOM 646 C C . ASN A 1 83 ? -8.687 -1.405 15.764 1.00 97.25 83 ASN A C 1
ATOM 648 O O . ASN A 1 83 ? -7.752 -2.153 16.075 1.00 97.25 83 ASN A O 1
ATOM 652 N N . LYS A 1 84 ? -8.511 -0.080 15.641 1.00 96.25 84 LYS A N 1
ATOM 653 C CA . LYS A 1 84 ? -7.190 0.562 15.737 1.00 96.25 84 LYS A CA 1
ATOM 654 C C . LYS A 1 84 ? -6.495 0.309 17.075 1.00 96.25 84 LYS A C 1
ATOM 656 O O . LYS A 1 84 ? -5.289 0.100 17.084 1.00 96.25 84 LYS A O 1
ATOM 661 N N . ASP A 1 85 ? -7.234 0.279 18.183 1.00 95.44 85 ASP A N 1
ATOM 662 C CA . ASP A 1 85 ? -6.653 0.139 19.524 1.00 95.44 85 ASP A CA 1
ATOM 663 C C . ASP A 1 85 ? -6.069 -1.265 19.732 1.00 95.44 85 ASP A C 1
ATOM 665 O O . ASP A 1 85 ? -4.958 -1.421 20.245 1.00 95.44 85 ASP A O 1
ATOM 669 N N . THR A 1 86 ? -6.762 -2.298 19.241 1.00 95.50 86 THR A N 1
ATOM 670 C CA . THR A 1 86 ? -6.263 -3.680 19.245 1.00 95.50 86 THR A CA 1
ATOM 671 C C . THR A 1 86 ? -5.023 -3.815 18.367 1.00 95.50 86 THR A C 1
ATOM 673 O O . THR A 1 86 ? -4.021 -4.389 18.794 1.00 95.50 86 THR A O 1
ATOM 676 N N . LEU A 1 87 ? -5.057 -3.241 17.160 1.00 92.94 87 LEU A N 1
ATOM 677 C CA . LEU A 1 87 ? -3.915 -3.250 16.248 1.00 92.94 87 LEU A CA 1
ATOM 678 C C . LEU A 1 87 ? -2.698 -2.540 16.862 1.00 92.94 87 LEU A C 1
ATOM 680 O O . LEU A 1 87 ? -1.589 -3.069 16.819 1.00 92.94 87 LEU A O 1
ATOM 684 N N . LEU A 1 88 ? -2.900 -1.366 17.462 1.00 92.81 88 LEU A N 1
ATOM 685 C CA . LEU A 1 88 ?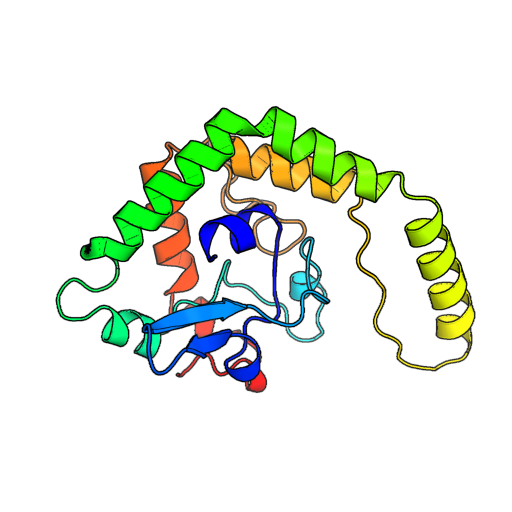 -1.838 -0.599 18.110 1.00 92.81 88 LEU A CA 1
ATOM 686 C C . LEU A 1 88 ? -1.252 -1.338 19.305 1.00 92.81 88 LEU A C 1
ATOM 688 O O . LEU A 1 88 ? -0.037 -1.331 19.452 1.00 92.81 88 LEU A O 1
ATOM 692 N N . THR A 1 89 ? -2.079 -2.022 20.096 1.00 92.19 89 THR A N 1
ATOM 693 C CA . THR A 1 89 ? -1.609 -2.850 21.215 1.00 92.19 89 THR A CA 1
ATOM 694 C C . THR A 1 89 ? -0.616 -3.905 20.727 1.00 92.19 89 THR A C 1
ATOM 696 O O . THR A 1 89 ? 0.491 -4.009 21.250 1.00 92.19 89 THR A O 1
ATOM 699 N N . VAL A 1 90 ? -0.964 -4.638 19.664 1.00 90.81 90 VAL A N 1
ATOM 700 C CA . VAL A 1 90 ? -0.078 -5.651 19.070 1.00 90.81 90 VAL A CA 1
ATOM 701 C C . VAL A 1 90 ? 1.204 -5.010 18.536 1.00 90.81 90 VAL A C 1
ATOM 703 O O . VAL A 1 90 ? 2.296 -5.487 18.826 1.00 90.81 90 VAL A O 1
ATOM 706 N N . ILE A 1 91 ? 1.120 -3.891 17.816 1.00 88.75 91 ILE A N 1
ATOM 707 C CA . ILE A 1 91 ? 2.314 -3.231 17.263 1.00 88.75 91 ILE A CA 1
ATOM 708 C C . ILE A 1 91 ? 3.224 -2.681 18.374 1.00 88.75 91 ILE A C 1
ATOM 710 O O . ILE A 1 91 ? 4.444 -2.809 18.287 1.00 88.75 91 ILE A O 1
ATOM 714 N N . GLN A 1 92 ? 2.652 -2.103 19.432 1.00 86.50 92 GLN A N 1
ATOM 715 C CA . GLN A 1 92 ? 3.392 -1.579 20.583 1.00 86.50 92 GLN A CA 1
ATOM 716 C C . GLN A 1 92 ? 4.173 -2.672 21.311 1.00 86.50 92 GLN A C 1
ATOM 718 O O . GLN A 1 92 ? 5.289 -2.410 21.756 1.00 86.50 92 GLN A O 1
ATOM 723 N N . THR A 1 93 ? 3.655 -3.904 21.377 1.00 85.94 93 THR A N 1
ATOM 724 C CA . THR A 1 93 ? 4.421 -5.012 21.972 1.00 85.94 93 THR A CA 1
ATOM 725 C C . THR A 1 93 ? 5.728 -5.301 21.234 1.00 85.94 93 THR A C 1
ATOM 727 O O . THR A 1 93 ? 6.713 -5.627 21.885 1.00 85.94 93 THR A O 1
ATOM 730 N N . PHE A 1 94 ? 5.797 -5.073 19.916 1.00 78.81 94 PHE A N 1
ATOM 731 C CA . PHE A 1 94 ? 7.045 -5.212 19.156 1.00 78.81 94 PHE A CA 1
ATOM 732 C C . PHE A 1 94 ? 8.032 -4.059 19.385 1.00 78.81 94 PHE A C 1
ATOM 734 O O . PHE A 1 94 ? 9.228 -4.237 19.171 1.00 78.81 94 PHE A O 1
ATOM 741 N N . VAL A 1 95 ? 7.568 -2.876 19.805 1.00 73.81 95 VAL A N 1
ATOM 742 C CA . VAL A 1 95 ? 8.466 -1.756 20.160 1.00 73.81 95 VAL A CA 1
ATOM 743 C C . VAL A 1 95 ? 9.261 -2.097 21.415 1.00 73.81 95 VAL A C 1
ATOM 745 O O . VAL A 1 95 ? 10.428 -1.739 21.527 1.00 73.81 95 VAL A O 1
ATOM 748 N N . HIS A 1 96 ? 8.614 -2.782 22.355 1.00 69.12 96 HIS A N 1
ATOM 749 C CA . HIS A 1 96 ? 9.168 -3.118 23.662 1.00 69.12 96 HIS A CA 1
ATOM 750 C C . HIS A 1 96 ? 9.697 -4.552 23.737 1.00 69.12 96 HIS A C 1
ATOM 752 O O . HIS A 1 96 ? 9.921 -5.051 24.837 1.00 69.12 96 HIS A O 1
ATOM 758 N N . ASP A 1 97 ? 9.879 -5.222 22.595 1.00 73.44 97 ASP A N 1
ATOM 759 C CA . ASP A 1 97 ? 10.432 -6.571 22.565 1.00 73.44 97 ASP A CA 1
ATOM 760 C C . ASP A 1 97 ? 11.960 -6.514 22.787 1.00 73.44 97 ASP A C 1
ATOM 762 O O . ASP A 1 97 ? 12.701 -6.051 21.907 1.00 73.44 97 ASP A O 1
ATOM 766 N N . PRO A 1 98 ? 12.467 -7.004 23.936 1.00 64.06 98 PRO A N 1
ATOM 767 C CA . PRO A 1 98 ? 13.891 -6.954 24.256 1.00 64.06 98 PRO A CA 1
ATOM 768 C C . PRO A 1 98 ? 14.751 -7.789 23.294 1.00 64.06 98 PRO A C 1
ATOM 770 O O . PRO A 1 98 ? 15.936 -7.499 23.124 1.00 64.06 98 PRO A O 1
ATOM 773 N N . LEU A 1 99 ? 14.185 -8.800 22.621 1.00 65.50 99 LEU A N 1
ATOM 774 C CA . LEU A 1 99 ? 14.913 -9.588 21.622 1.00 65.50 99 LEU A CA 1
ATOM 775 C C . LEU A 1 99 ? 15.172 -8.768 20.355 1.00 65.50 99 LEU A C 1
ATOM 777 O O . LEU A 1 99 ? 16.253 -8.854 19.770 1.00 65.50 99 LEU A O 1
ATOM 781 N N . LEU A 1 100 ? 14.223 -7.918 19.958 1.00 64.50 100 LEU A N 1
ATOM 782 C CA . LEU A 1 100 ? 14.394 -7.009 18.826 1.00 64.50 100 LEU A CA 1
ATOM 783 C C . LEU A 1 100 ? 15.406 -5.895 19.134 1.00 64.50 100 LEU A C 1
ATOM 785 O O . LEU A 1 100 ? 16.188 -5.515 18.257 1.00 64.50 100 LEU A O 1
ATOM 789 N N . GLU A 1 101 ? 15.449 -5.393 20.369 1.00 57.78 101 GLU A N 1
ATOM 790 C CA . GLU A 1 101 ? 16.492 -4.459 20.817 1.00 57.78 101 GLU A CA 1
ATOM 791 C C . GLU A 1 101 ? 17.887 -5.100 20.814 1.00 57.78 101 GLU A C 1
ATOM 793 O O . GLU A 1 101 ? 18.860 -4.490 20.350 1.00 57.78 101 GLU A O 1
ATOM 798 N N . TRP A 1 102 ? 17.993 -6.349 21.275 1.00 55.19 102 TRP A N 1
ATOM 799 C CA . TRP A 1 102 ? 19.258 -7.076 21.329 1.00 55.19 102 TRP A CA 1
ATOM 800 C C . TRP A 1 102 ? 19.819 -7.364 19.932 1.00 55.19 102 TRP A C 1
ATOM 802 O O . TRP A 1 102 ? 20.965 -7.008 19.650 1.00 55.19 102 TRP A O 1
ATOM 812 N N . ILE A 1 103 ? 18.993 -7.865 19.006 1.00 61.06 103 ILE A N 1
ATOM 813 C CA . ILE A 1 103 ? 19.417 -8.127 17.620 1.00 61.06 103 ILE A CA 1
ATOM 814 C C . ILE A 1 103 ? 19.835 -6.830 16.909 1.00 61.06 103 ILE A C 1
ATOM 816 O O . ILE A 1 103 ? 20.810 -6.806 16.157 1.00 61.06 103 ILE A O 1
ATOM 820 N N . ASN A 1 104 ? 19.156 -5.711 17.181 1.00 58.44 104 ASN A N 1
ATOM 821 C CA . ASN A 1 104 ? 19.562 -4.405 16.658 1.00 58.44 104 ASN A CA 1
ATOM 822 C C . ASN A 1 104 ? 20.905 -3.927 17.230 1.00 58.44 104 ASN A C 1
ATOM 824 O O . ASN A 1 104 ? 21.676 -3.275 16.521 1.00 58.44 104 ASN A O 1
ATOM 828 N N . THR A 1 105 ? 21.201 -4.244 18.490 1.00 59.25 105 THR A N 1
ATOM 829 C CA . THR A 1 105 ? 22.470 -3.903 19.148 1.00 59.25 105 THR A CA 1
ATOM 830 C C . THR A 1 105 ? 23.625 -4.727 18.578 1.00 59.25 105 THR A C 1
ATOM 832 O O . THR A 1 105 ? 24.676 -4.170 18.248 1.00 59.25 105 THR A O 1
ATOM 835 N N . GLU A 1 106 ? 23.414 -6.026 18.359 1.00 59.91 106 GLU A N 1
ATOM 836 C CA . GLU A 1 106 ? 24.387 -6.904 17.702 1.00 59.91 106 GLU A CA 1
ATOM 837 C C . GLU A 1 106 ? 24.621 -6.512 16.238 1.00 59.91 106 GLU A C 1
ATOM 839 O O . GLU A 1 106 ? 25.771 -6.403 15.804 1.00 59.91 106 GLU A O 1
ATOM 844 N N . ALA A 1 107 ? 23.558 -6.199 15.490 1.00 58.12 107 ALA A N 1
ATOM 845 C CA . ALA A 1 107 ? 23.662 -5.715 14.116 1.00 58.12 107 ALA A CA 1
ATOM 846 C C . ALA A 1 107 ? 24.442 -4.391 14.034 1.00 58.12 107 ALA A C 1
ATOM 848 O O . ALA A 1 107 ? 25.286 -4.232 13.155 1.00 58.12 107 ALA A O 1
ATOM 849 N N . ARG A 1 108 ? 24.236 -3.451 14.973 1.00 58.53 108 ARG A N 1
ATOM 850 C CA . ARG A 1 108 ? 25.025 -2.202 15.068 1.00 58.53 108 ARG A CA 1
ATOM 851 C C . ARG A 1 108 ? 26.502 -2.474 15.369 1.00 58.53 108 ARG A C 1
ATOM 853 O O . ARG A 1 108 ? 27.371 -1.854 14.755 1.00 58.53 108 ARG A O 1
ATOM 860 N N . ALA A 1 109 ? 26.800 -3.420 16.260 1.00 59.31 109 ALA A N 1
ATOM 861 C CA . ALA A 1 109 ? 28.172 -3.819 16.573 1.00 59.31 109 ALA A CA 1
ATOM 862 C C . ALA A 1 109 ? 28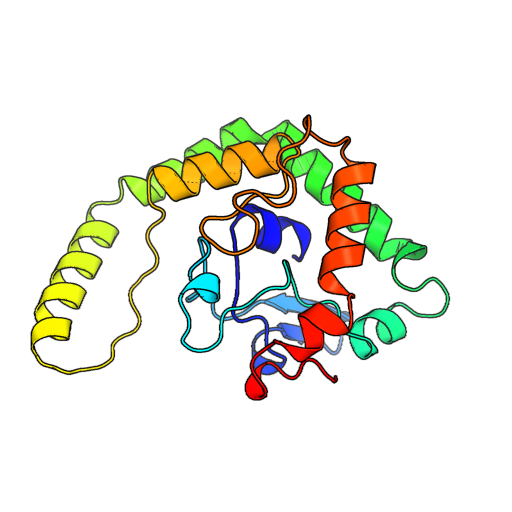.885 -4.479 15.374 1.00 59.31 109 ALA A C 1
ATOM 864 O O . ALA A 1 109 ? 30.086 -4.279 15.179 1.00 59.31 109 ALA A O 1
ATOM 865 N N . GLN A 1 110 ? 28.151 -5.222 14.539 1.00 55.78 110 GLN A N 1
ATOM 866 C CA . GLN A 1 110 ? 28.664 -5.835 13.308 1.00 55.78 110 GLN A CA 1
ATOM 867 C C . GLN A 1 110 ? 28.754 -4.844 12.133 1.00 55.78 110 GLN A C 1
ATOM 869 O O . GLN A 1 110 ? 29.655 -4.964 11.302 1.00 55.78 110 GLN A O 1
ATOM 874 N N . GLN A 1 111 ? 27.898 -3.818 12.093 1.00 53.19 111 GLN A N 1
ATOM 875 C CA . GLN A 1 111 ? 27.927 -2.754 11.083 1.00 53.19 111 GLN A CA 1
ATOM 876 C C . GLN A 1 111 ? 29.207 -1.903 11.181 1.00 53.19 111 GLN A C 1
ATOM 878 O O . GLN A 1 111 ? 29.798 -1.561 10.157 1.00 53.19 111 GLN A O 1
ATOM 883 N N . ASN A 1 112 ? 29.722 -1.679 12.397 1.00 55.66 112 ASN A N 1
ATOM 884 C CA . ASN A 1 112 ? 31.046 -1.076 12.625 1.00 55.66 112 ASN A CA 1
ATOM 885 C C . ASN A 1 112 ? 32.216 -1.920 12.073 1.00 55.66 112 ASN A C 1
ATOM 887 O O . ASN A 1 112 ? 33.341 -1.431 12.005 1.00 55.66 112 ASN A O 1
ATOM 891 N N . ARG A 1 113 ? 31.974 -3.176 11.662 1.00 53.91 113 ARG A N 1
ATOM 892 C CA . ARG A 1 113 ? 32.967 -4.083 11.059 1.00 53.91 113 ARG A CA 1
ATOM 893 C C . ARG A 1 113 ? 32.813 -4.240 9.537 1.00 53.91 113 ARG A C 1
ATOM 895 O O . ARG A 1 113 ? 33.454 -5.111 8.957 1.00 53.91 113 ARG A O 1
ATOM 902 N N . GLY A 1 114 ? 31.982 -3.424 8.880 1.00 45.31 114 GLY A N 1
ATOM 903 C CA . GLY A 1 114 ? 31.921 -3.338 7.413 1.00 45.31 114 GLY A CA 1
ATOM 904 C C . GLY A 1 114 ? 31.168 -4.464 6.691 1.00 45.31 114 GLY A C 1
ATOM 905 O O . GLY A 1 114 ? 31.298 -4.589 5.476 1.00 45.31 114 GLY A O 1
ATOM 906 N N . ARG A 1 115 ? 30.366 -5.283 7.390 1.00 44.00 115 ARG A N 1
ATOM 907 C CA . ARG A 1 115 ? 29.471 -6.268 6.751 1.00 44.00 115 ARG A CA 1
ATOM 908 C C . ARG A 1 115 ? 28.054 -5.711 6.594 1.00 44.00 115 ARG A C 1
ATOM 910 O O . ARG A 1 115 ? 27.472 -5.206 7.549 1.00 44.00 115 ARG A O 1
ATOM 917 N N . CYS A 1 116 ? 27.499 -5.832 5.387 1.00 41.34 116 CYS A N 1
ATOM 918 C CA . CYS A 1 116 ? 26.098 -5.531 5.100 1.00 41.34 116 CYS A CA 1
ATOM 919 C C . CYS A 1 116 ? 25.220 -6.638 5.701 1.00 41.34 116 CYS A C 1
ATOM 921 O O . CYS A 1 116 ? 25.337 -7.796 5.305 1.00 41.34 116 CYS A O 1
ATOM 923 N N . GLN A 1 117 ? 24.374 -6.298 6.670 1.00 47.41 117 GLN A N 1
ATOM 924 C CA . GLN A 1 117 ? 23.352 -7.199 7.199 1.00 47.41 117 GLN A CA 1
ATOM 925 C C . GLN A 1 117 ? 21.999 -6.495 7.241 1.00 47.41 117 GLN A C 1
ATOM 927 O O . GLN A 1 117 ? 21.897 -5.313 7.584 1.00 47.41 117 GLN A O 1
ATOM 932 N N . GLN A 1 118 ? 20.964 -7.257 6.890 1.00 46.09 118 GLN A N 1
ATOM 933 C CA . GLN A 1 118 ? 19.562 -6.874 6.985 1.00 46.09 118 GLN A CA 1
ATOM 934 C C . GLN A 1 118 ? 19.224 -6.570 8.452 1.00 46.09 118 GLN A C 1
ATOM 936 O O . GLN A 1 118 ? 19.184 -7.462 9.295 1.00 46.09 118 GLN A O 1
ATOM 941 N N . LYS A 1 119 ? 19.008 -5.289 8.776 1.00 54.16 119 LYS A N 1
ATOM 942 C CA . LYS A 1 119 ? 18.507 -4.877 10.094 1.00 54.16 119 LYS A CA 1
ATOM 943 C C . LYS A 1 119 ? 17.122 -5.486 10.304 1.00 54.16 119 LYS A C 1
ATOM 945 O O . LYS A 1 119 ? 16.207 -5.093 9.579 1.00 54.16 119 LYS A O 1
ATOM 950 N N . ILE A 1 120 ? 16.949 -6.332 11.320 1.00 52.91 120 ILE A N 1
ATOM 951 C CA . ILE A 1 120 ? 15.614 -6.752 11.765 1.00 52.91 120 ILE A CA 1
ATOM 952 C C . ILE A 1 120 ? 14.798 -5.505 12.126 1.00 52.91 120 ILE A C 1
ATOM 954 O O . ILE A 1 120 ? 15.297 -4.532 12.698 1.00 52.91 120 ILE A O 1
ATOM 958 N N . THR A 1 121 ? 13.550 -5.473 11.677 1.00 57.56 121 THR A N 1
ATOM 959 C CA . THR A 1 121 ? 12.730 -4.262 11.666 1.00 57.56 121 THR A CA 1
ATOM 960 C C . THR A 1 121 ? 11.850 -4.192 12.900 1.00 57.56 121 THR A C 1
ATOM 962 O O . THR A 1 121 ? 10.697 -4.601 12.871 1.00 57.56 121 THR A O 1
ATOM 965 N N . ALA A 1 122 ? 12.405 -3.657 13.985 1.00 63.62 122 ALA A N 1
ATOM 966 C CA . ALA A 1 122 ? 11.610 -3.266 15.142 1.00 63.62 122 ALA A CA 1
ATOM 967 C C . ALA A 1 122 ? 10.886 -1.937 14.851 1.00 63.62 122 ALA A C 1
ATOM 969 O O . ALA A 1 122 ? 11.520 -1.022 14.304 1.00 63.62 122 ALA A O 1
ATOM 970 N N . PRO A 1 123 ? 9.594 -1.796 15.192 1.00 72.19 123 PRO A N 1
ATOM 971 C CA . PRO A 1 123 ? 8.927 -0.503 15.139 1.00 72.19 123 PRO A CA 1
ATOM 972 C C . PRO A 1 123 ? 9.527 0.433 16.192 1.00 72.19 123 PRO A C 1
ATOM 974 O O . PRO A 1 123 ? 9.755 0.040 17.331 1.00 72.19 123 PRO A O 1
ATOM 977 N N . SER A 1 124 ? 9.766 1.693 15.826 1.00 81.94 124 SER A N 1
ATOM 978 C CA . SER A 1 124 ? 10.078 2.746 16.799 1.00 81.94 124 SER A CA 1
ATOM 979 C C . SER A 1 124 ? 8.792 3.349 17.372 1.00 81.94 124 SER A C 1
ATOM 981 O O . SER A 1 124 ? 7.731 3.273 16.746 1.00 81.94 124 SER A O 1
ATOM 983 N N . ALA A 1 125 ? 8.878 4.033 18.517 1.00 84.94 125 ALA A N 1
ATOM 984 C CA . ALA A 1 125 ? 7.751 4.805 19.053 1.00 84.94 125 ALA A CA 1
ATOM 985 C C . ALA A 1 125 ? 7.201 5.821 18.026 1.00 84.94 125 ALA A C 1
ATOM 987 O O . ALA A 1 125 ? 5.990 5.994 17.900 1.00 84.94 125 ALA A O 1
ATOM 988 N N . GLU A 1 126 ? 8.081 6.435 17.228 1.00 86.69 126 GLU A N 1
ATOM 989 C CA . GLU A 1 126 ? 7.698 7.320 16.120 1.00 86.69 126 GLU A CA 1
ATOM 990 C C . GLU A 1 126 ? 6.916 6.577 15.027 1.00 86.69 126 GLU A C 1
ATOM 992 O O . GLU A 1 126 ? 5.919 7.091 14.519 1.00 86.69 126 GLU A O 1
ATOM 997 N N . SER A 1 127 ? 7.319 5.345 14.698 1.00 88.31 127 SER A N 1
ATOM 998 C CA . SER A 1 127 ? 6.621 4.504 13.715 1.00 88.31 127 SER A CA 1
ATOM 999 C C . SER A 1 127 ? 5.192 4.202 14.166 1.00 88.31 127 SER A C 1
ATOM 1001 O O . SER A 1 127 ? 4.259 4.301 13.371 1.00 88.31 127 SER A O 1
ATOM 1003 N N . VAL A 1 128 ? 4.995 3.908 15.457 1.00 91.50 128 VAL A N 1
ATOM 1004 C CA . VAL A 1 128 ? 3.659 3.686 16.034 1.00 91.50 128 VAL A CA 1
ATOM 1005 C C . VAL A 1 128 ? 2.795 4.943 15.946 1.00 91.50 128 VAL A C 1
ATOM 1007 O O . VAL A 1 128 ? 1.629 4.858 15.561 1.00 91.50 128 VAL A O 1
ATOM 1010 N N . GLN A 1 129 ? 3.355 6.121 16.235 1.00 91.88 129 GLN A N 1
ATOM 1011 C CA . GLN A 1 129 ? 2.624 7.384 16.090 1.00 91.88 129 GLN A CA 1
ATOM 1012 C C . GLN A 1 129 ? 2.217 7.658 14.635 1.00 91.88 129 GLN A C 1
ATOM 1014 O O . GLN A 1 129 ? 1.117 8.150 14.382 1.00 91.88 129 GLN A O 1
ATOM 1019 N N . LEU A 1 130 ? 3.075 7.329 13.666 1.00 92.75 130 LEU A N 1
ATOM 1020 C CA . LEU A 1 130 ? 2.752 7.456 12.242 1.00 92.75 130 LEU A CA 1
ATOM 1021 C C . LEU A 1 130 ? 1.634 6.498 11.821 1.00 92.75 130 LEU A C 1
ATOM 1023 O O . LEU A 1 130 ? 0.717 6.917 11.113 1.00 92.75 130 LEU A O 1
ATOM 1027 N N . ILE A 1 131 ? 1.672 5.249 12.290 1.00 94.69 131 ILE A N 1
ATOM 1028 C CA . ILE A 1 131 ? 0.608 4.261 12.067 1.00 94.69 131 ILE A CA 1
ATOM 1029 C C . ILE A 1 131 ? -0.726 4.778 12.616 1.00 94.69 131 ILE A C 1
ATOM 1031 O O . ILE A 1 131 ? -1.726 4.761 11.898 1.00 94.69 131 ILE A O 1
ATOM 1035 N N . LEU A 1 132 ? -0.738 5.303 13.847 1.00 95.31 132 LEU A N 1
ATOM 1036 C CA . LEU A 1 132 ? -1.934 5.902 14.444 1.00 95.31 132 LEU A CA 1
ATOM 1037 C C . LEU A 1 132 ? -2.475 7.046 13.574 1.00 95.31 132 LEU A C 1
ATOM 1039 O O . LEU A 1 132 ? -3.643 7.021 13.194 1.00 95.31 132 LEU A O 1
ATOM 1043 N N . LYS A 1 133 ? -1.623 7.993 13.162 1.00 95.00 133 LYS A N 1
ATOM 1044 C CA . LYS A 1 133 ? -2.043 9.104 12.289 1.00 95.00 133 LYS A CA 1
ATOM 1045 C C . LYS A 1 133 ? -2.636 8.622 10.962 1.00 95.00 133 LYS A C 1
ATOM 1047 O O . LYS A 1 133 ? -3.591 9.223 10.467 1.00 95.00 133 LYS A O 1
ATOM 1052 N N . ARG A 1 134 ? -2.094 7.545 10.381 1.00 95.88 134 ARG A N 1
ATOM 1053 C CA . ARG A 1 134 ? -2.623 6.930 9.152 1.00 95.88 134 ARG A CA 1
ATOM 1054 C C . ARG A 1 134 ? -4.004 6.319 9.359 1.00 95.88 134 ARG A C 1
ATOM 1056 O O . ARG A 1 134 ? -4.873 6.512 8.509 1.00 95.88 134 ARG A O 1
ATOM 1063 N N . LEU A 1 135 ? -4.222 5.649 10.489 1.00 96.62 135 LEU A N 1
ATOM 1064 C CA . LEU A 1 135 ? -5.533 5.129 10.894 1.00 96.62 135 LEU A CA 1
ATOM 1065 C C . LEU A 1 135 ? -6.531 6.259 11.198 1.00 96.62 135 LEU A C 1
ATOM 1067 O O . LEU A 1 135 ? -7.724 6.108 10.974 1.00 96.62 135 LEU A O 1
ATOM 1071 N N . GLU A 1 136 ? -6.060 7.427 11.619 1.00 95.56 136 GLU A N 1
ATOM 1072 C CA . GLU A 1 136 ? -6.896 8.619 11.822 1.00 95.56 136 GLU A CA 1
ATOM 1073 C C . GLU A 1 136 ? -7.224 9.374 10.524 1.00 95.56 136 GLU A C 1
ATOM 1075 O O . GLU A 1 136 ? -7.922 10.382 10.556 1.00 95.56 136 GLU A O 1
ATOM 1080 N N . GLY A 1 137 ? -6.760 8.888 9.370 1.00 95.12 137 GLY A N 1
ATOM 1081 C CA . GLY A 1 137 ? -7.094 9.455 8.064 1.00 95.12 137 GLY A CA 1
ATOM 1082 C C . GLY A 1 137 ? -6.072 10.417 7.481 1.00 95.12 137 GLY A C 1
ATOM 1083 O O . GLY A 1 137 ? -6.385 11.131 6.530 1.00 95.12 137 GLY A O 1
ATOM 1084 N N . HIS A 1 138 ? -4.845 10.420 7.996 1.00 95.19 138 HIS A N 1
ATOM 1085 C CA . HIS A 1 138 ? -3.756 11.195 7.414 1.00 95.19 138 HIS A CA 1
ATOM 1086 C C . HIS A 1 138 ? -2.932 10.362 6.424 1.00 95.19 138 HIS A C 1
ATOM 1088 O O . HIS A 1 138 ? -2.747 9.155 6.582 1.00 95.19 138 HIS A O 1
ATOM 1094 N N . ILE A 1 139 ? -2.367 11.017 5.410 1.00 95.06 139 ILE A N 1
ATOM 1095 C CA . ILE A 1 139 ? -1.345 10.422 4.540 1.00 95.06 139 ILE A CA 1
ATOM 1096 C C . ILE A 1 139 ? -0.007 11.023 4.946 1.00 95.06 139 ILE A C 1
ATOM 1098 O O . ILE A 1 139 ? 0.391 12.081 4.470 1.00 95.06 139 ILE A O 1
ATOM 1102 N N . VAL A 1 140 ? 0.657 10.366 5.893 1.00 93.75 140 VAL A N 1
ATOM 1103 C CA . VAL A 1 140 ? 1.911 10.844 6.488 1.00 93.75 140 VAL A CA 1
ATOM 1104 C C . VAL A 1 140 ? 2.995 9.789 6.400 1.00 93.75 140 VAL A C 1
ATOM 1106 O O . VAL A 1 140 ? 2.718 8.588 6.348 1.00 93.75 140 VAL A O 1
ATOM 1109 N N . SER A 1 141 ? 4.237 10.249 6.375 1.00 90.62 141 SER A N 1
ATOM 1110 C CA . SER A 1 141 ? 5.424 9.417 6.494 1.00 90.62 141 SER A CA 1
ATOM 1111 C C . SER A 1 141 ? 6.630 10.244 6.947 1.00 90.62 141 SER A C 1
ATOM 1113 O O . SER A 1 141 ? 6.520 11.475 6.948 1.00 90.62 141 SER A O 1
ATOM 1115 N N . PRO A 1 142 ? 7.750 9.612 7.349 1.00 88.56 142 PRO A N 1
ATOM 1116 C CA . PRO A 1 142 ? 8.911 10.331 7.859 1.00 88.56 142 PRO A CA 1
ATOM 1117 C C . PRO A 1 142 ? 9.488 11.338 6.864 1.00 88.56 142 PRO A C 1
ATOM 1119 O O . PRO A 1 142 ? 9.785 12.463 7.257 1.00 88.56 142 PRO A O 1
ATOM 1122 N N . GLU A 1 143 ? 9.606 10.963 5.587 1.00 90.81 143 GLU A N 1
ATOM 1123 C CA . GLU A 1 143 ? 10.334 11.746 4.587 1.00 90.81 143 GLU A CA 1
ATOM 1124 C C . GLU A 1 143 ? 9.447 12.135 3.400 1.00 90.81 143 GLU A C 1
ATOM 1126 O O . GLU A 1 143 ? 9.338 13.310 3.052 1.00 90.81 143 GLU A O 1
ATOM 1131 N N . VAL A 1 144 ? 8.780 11.163 2.775 1.00 90.88 144 VAL A N 1
ATOM 1132 C CA . VAL A 1 144 ? 8.102 11.365 1.483 1.00 90.88 144 VAL A CA 1
ATOM 1133 C C . VAL A 1 144 ? 6.845 12.228 1.605 1.00 90.88 144 VAL A C 1
ATOM 1135 O O . VAL A 1 144 ? 6.603 13.077 0.740 1.00 90.88 144 VAL A O 1
ATOM 1138 N N . TYR A 1 145 ? 6.048 12.034 2.660 1.00 90.50 145 TYR A N 1
ATOM 1139 C CA . TYR A 1 145 ? 4.748 12.696 2.841 1.00 90.50 145 TYR A CA 1
ATOM 1140 C C . TYR A 1 145 ? 4.679 13.651 4.033 1.00 90.50 145 TYR A C 1
ATOM 1142 O O . TYR A 1 145 ? 3.620 14.227 4.273 1.00 90.50 145 TYR A O 1
ATOM 1150 N N . LYS A 1 146 ? 5.792 13.861 4.748 1.00 86.25 146 LYS A N 1
ATOM 1151 C CA . LYS A 1 146 ? 5.874 14.594 6.025 1.00 86.25 146 LYS A CA 1
ATOM 1152 C C . LYS A 1 146 ? 5.043 15.880 6.088 1.00 86.25 146 LYS A C 1
ATOM 1154 O O 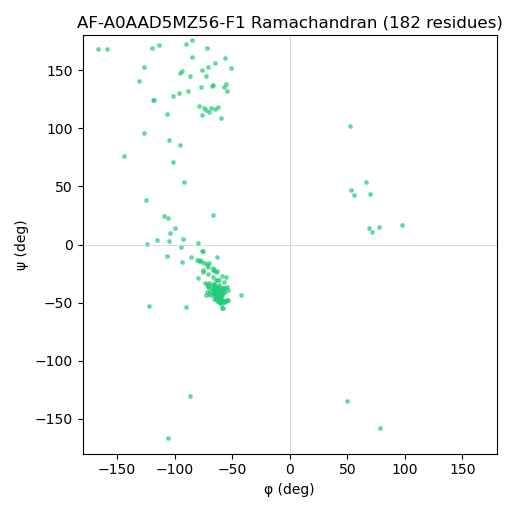. LYS A 1 146 ? 4.368 16.124 7.083 1.00 86.25 146 LYS A O 1
ATOM 1159 N N . HIS A 1 147 ? 5.080 16.677 5.019 1.00 83.06 147 HIS A N 1
ATOM 1160 C CA . HIS A 1 147 ? 4.365 17.955 4.926 1.00 83.06 147 HIS A CA 1
ATOM 1161 C C . HIS A 1 147 ? 3.416 18.058 3.722 1.00 83.06 147 HIS A C 1
ATOM 1163 O O . HIS A 1 147 ? 2.769 19.089 3.540 1.00 83.06 147 HIS A O 1
ATOM 1169 N N . LYS A 1 148 ? 3.315 17.010 2.892 1.00 79.75 148 LYS A N 1
ATOM 1170 C CA . LYS A 1 148 ? 2.592 17.073 1.608 1.00 79.75 148 LYS A CA 1
ATOM 1171 C C . LYS A 1 148 ? 1.076 17.107 1.773 1.00 79.75 148 LYS A C 1
ATOM 1173 O O . LYS A 1 148 ? 0.391 17.744 0.982 1.00 79.75 148 LYS A O 1
ATOM 1178 N N . PHE A 1 149 ? 0.564 16.431 2.798 1.00 80.81 149 PHE A N 1
ATOM 1179 C CA . PHE A 1 149 ? -0.873 16.268 3.029 1.00 80.81 149 PHE A CA 1
ATOM 1180 C C . PHE A 1 149 ? -1.282 16.749 4.422 1.00 80.81 149 PHE A C 1
ATOM 1182 O O . PHE A 1 149 ? -2.135 16.141 5.058 1.00 80.81 149 PHE A O 1
ATOM 1189 N N . SER A 1 150 ? -0.676 17.845 4.891 1.00 67.00 150 SER A N 1
ATOM 1190 C CA . SER A 1 150 ? -0.857 18.437 6.232 1.00 67.00 150 SER A CA 1
ATOM 1191 C C . SER A 1 150 ? -2.260 19.026 6.500 1.00 67.00 150 SER A C 1
ATOM 1193 O O . SER A 1 150 ? -2.402 19.952 7.291 1.00 67.00 150 SER A O 1
ATOM 1195 N N . CYS A 1 151 ? -3.290 18.543 5.807 1.00 70.69 151 CYS A N 1
ATOM 1196 C CA . CYS A 1 151 ? -4.674 18.978 5.948 1.00 70.69 15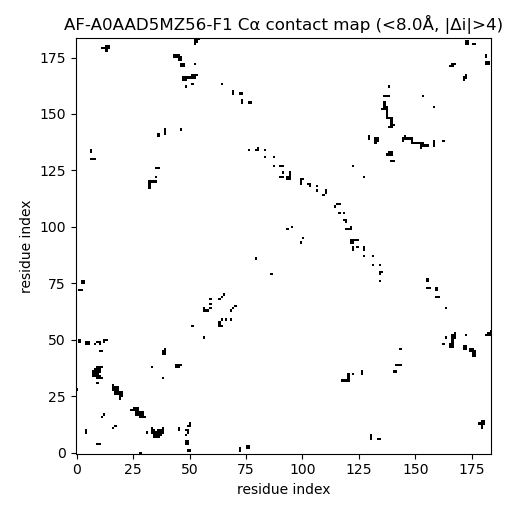1 CYS A CA 1
ATOM 1197 C C . CYS A 1 151 ? -5.381 18.226 7.090 1.00 70.69 151 CYS A C 1
ATOM 1199 O O . CYS A 1 151 ? -4.818 17.312 7.695 1.00 70.69 151 CYS A O 1
ATOM 1201 N N . ALA A 1 152 ? -6.631 18.609 7.351 1.00 86.44 152 ALA A N 1
ATOM 1202 C CA . ALA A 1 152 ? -7.545 17.882 8.221 1.00 86.44 152 ALA A CA 1
ATOM 1203 C C . ALA A 1 152 ? -7.625 16.386 7.840 1.00 86.44 152 ALA A C 1
ATOM 1205 O O . ALA A 1 152 ? -7.437 16.044 6.665 1.00 86.44 152 ALA A O 1
ATOM 1206 N N . PRO A 1 153 ? -7.917 15.498 8.809 1.00 92.75 153 PRO A N 1
ATOM 1207 C CA . PRO A 1 153 ? -8.048 14.070 8.548 1.00 92.75 153 PRO A CA 1
ATOM 1208 C C . PRO A 1 153 ? -9.073 13.816 7.442 1.00 92.75 153 PRO A C 1
ATOM 1210 O O . PRO A 1 153 ? -10.176 14.365 7.449 1.00 92.75 153 PRO A O 1
ATOM 1213 N N . MET A 1 154 ? -8.696 12.981 6.475 1.00 94.62 154 MET A N 1
ATOM 1214 C CA . MET A 1 154 ? -9.558 12.651 5.348 1.00 94.62 154 MET A CA 1
ATOM 1215 C C . MET A 1 154 ? -10.645 11.663 5.776 1.00 94.62 154 MET A C 1
ATOM 1217 O O . MET A 1 154 ? -10.431 10.782 6.625 1.00 94.62 154 MET A O 1
ATOM 1221 N N . SER A 1 155 ? -11.798 11.745 5.104 1.00 96.50 155 SER A N 1
ATOM 1222 C CA . SER A 1 155 ? -12.762 10.646 5.122 1.00 96.50 155 SER A CA 1
ATOM 1223 C C . SER A 1 155 ? -12.094 9.354 4.651 1.00 96.50 155 SER A C 1
ATOM 1225 O O . SER A 1 155 ? -11.030 9.361 4.024 1.00 96.50 155 SER A O 1
ATOM 1227 N N . LEU A 1 156 ? -12.705 8.223 4.981 1.00 96.38 156 LEU A N 1
ATOM 1228 C CA . LEU A 1 156 ? -12.178 6.921 4.604 1.00 96.38 156 LEU A CA 1
ATOM 1229 C C . LEU A 1 156 ? -12.066 6.792 3.079 1.00 96.38 156 LEU A C 1
ATOM 1231 O O . LEU A 1 156 ? -11.008 6.440 2.561 1.00 96.38 156 LEU A O 1
ATOM 1235 N N . GLU A 1 157 ? -13.124 7.167 2.369 1.00 97.12 157 GLU A N 1
ATOM 1236 C CA . GLU A 1 157 ? -13.214 7.134 0.912 1.00 97.12 157 GLU A CA 1
ATOM 1237 C C . GLU A 1 157 ? -12.224 8.126 0.283 1.00 97.12 157 GLU A C 1
ATOM 1239 O O . GLU A 1 157 ? -11.538 7.800 -0.686 1.00 97.12 157 GLU A O 1
ATOM 1244 N N . GLY A 1 158 ? -12.078 9.316 0.881 1.00 96.88 158 GLY A N 1
ATOM 1245 C CA . GLY A 1 158 ? -11.126 10.333 0.437 1.00 96.88 158 GLY A CA 1
ATOM 1246 C C . GLY A 1 158 ? -9.671 9.890 0.598 1.00 96.88 158 GLY A C 1
ATOM 1247 O O . GLY A 1 158 ? -8.866 10.077 -0.314 1.00 96.88 158 GLY A O 1
ATOM 1248 N N . GLN A 1 159 ? -9.336 9.242 1.719 1.00 97.12 159 GLN A N 1
ATOM 1249 C CA . GLN A 1 159 ? -8.000 8.690 1.940 1.00 97.12 159 GLN A CA 1
ATOM 1250 C C . GLN A 1 159 ? -7.697 7.580 0.928 1.00 97.12 159 GLN A C 1
ATOM 1252 O O . GLN A 1 159 ? -6.625 7.591 0.327 1.00 97.12 159 GLN A O 1
ATOM 1257 N N . VAL A 1 160 ? -8.635 6.653 0.696 1.00 98.19 160 VAL A N 1
ATOM 1258 C CA . VAL A 1 160 ? -8.463 5.576 -0.293 1.00 98.19 160 VAL A CA 1
ATOM 1259 C C . VAL A 1 160 ? -8.289 6.144 -1.696 1.00 98.19 160 VAL A C 1
ATOM 1261 O O . VAL A 1 160 ? -7.338 5.769 -2.377 1.00 98.19 160 VAL A O 1
ATOM 1264 N N . ALA A 1 161 ? -9.150 7.076 -2.117 1.00 97.81 161 ALA A N 1
ATOM 1265 C CA . ALA A 1 161 ? -9.035 7.725 -3.420 1.00 97.81 161 ALA A CA 1
ATOM 1266 C C . ALA A 1 161 ? -7.661 8.375 -3.596 1.00 97.81 161 ALA A C 1
ATOM 1268 O O . ALA A 1 161 ? -6.964 8.096 -4.568 1.00 97.81 161 ALA A O 1
ATOM 1269 N N . LYS A 1 162 ? -7.221 9.148 -2.599 1.00 97.19 162 LYS A N 1
ATOM 1270 C CA . LYS A 1 162 ? -5.938 9.836 -2.679 1.00 97.19 162 LYS A CA 1
ATOM 1271 C C . LYS A 1 162 ? -4.751 8.872 -2.704 1.00 97.19 162 LYS A C 1
ATOM 1273 O O . LYS A 1 162 ? -3.774 9.132 -3.398 1.00 97.19 162 LYS A O 1
ATOM 1278 N N . LEU A 1 163 ? -4.817 7.767 -1.963 1.00 97.81 163 LEU A N 1
ATOM 1279 C CA . LEU A 1 163 ? -3.777 6.739 -1.981 1.00 97.81 163 LEU A CA 1
ATOM 1280 C C . LEU A 1 163 ? -3.682 6.028 -3.330 1.00 97.81 163 LEU A C 1
ATOM 1282 O O . LEU A 1 163 ? -2.570 5.776 -3.788 1.00 97.81 163 LEU A O 1
ATOM 1286 N N . ILE A 1 164 ? -4.824 5.726 -3.953 1.00 98.38 164 ILE A N 1
ATOM 1287 C CA . ILE A 1 164 ? -4.880 5.158 -5.303 1.00 98.38 164 ILE A CA 1
ATOM 1288 C C . ILE A 1 164 ? -4.212 6.120 -6.287 1.00 98.38 164 ILE A C 1
ATOM 1290 O O . ILE A 1 164 ? -3.275 5.704 -6.961 1.00 98.38 164 ILE A O 1
ATOM 1294 N N . ASP A 1 165 ? -4.595 7.403 -6.274 1.00 97.50 165 ASP A N 1
ATOM 1295 C CA . ASP A 1 165 ? -4.015 8.422 -7.158 1.00 97.50 165 ASP A CA 1
ATOM 1296 C C . ASP A 1 165 ? -2.488 8.479 -7.040 1.00 97.50 165 ASP A C 1
ATOM 1298 O O . ASP A 1 165 ? -1.783 8.477 -8.044 1.00 97.50 165 ASP A O 1
ATOM 1302 N N . ILE A 1 166 ? -1.964 8.509 -5.809 1.00 97.38 166 ILE A N 1
ATOM 1303 C CA . ILE A 1 166 ? -0.518 8.591 -5.568 1.00 97.38 166 ILE A CA 1
ATOM 1304 C C . ILE A 1 166 ? 0.193 7.316 -6.038 1.00 97.38 166 ILE A C 1
ATOM 1306 O O . ILE A 1 166 ? 1.293 7.406 -6.585 1.00 97.38 166 ILE A O 1
ATOM 1310 N N . ALA A 1 167 ? -0.410 6.144 -5.811 1.00 98.06 167 ALA A N 1
ATOM 1311 C CA . ALA A 1 167 ? 0.176 4.852 -6.156 1.00 98.06 167 ALA A CA 1
ATOM 1312 C C . ALA A 1 167 ? 0.241 4.604 -7.667 1.00 98.06 167 ALA A C 1
ATOM 1314 O O . ALA A 1 167 ? 1.189 3.967 -8.124 1.00 98.06 167 ALA A O 1
ATOM 1315 N N . SER A 1 168 ? -0.734 5.113 -8.424 1.00 97.19 168 SER A N 1
ATOM 1316 C CA . SER A 1 168 ? -0.786 4.993 -9.885 1.00 97.19 168 SER A CA 1
ATOM 1317 C C . SER A 1 168 ? -0.184 6.183 -10.641 1.00 97.19 168 SER A C 1
ATOM 1319 O O . SER A 1 168 ? -0.165 6.165 -11.868 1.00 97.19 168 SER A O 1
ATOM 1321 N N . ASP A 1 169 ? 0.284 7.228 -9.950 1.00 97.75 169 ASP A N 1
ATOM 1322 C CA . ASP A 1 169 ?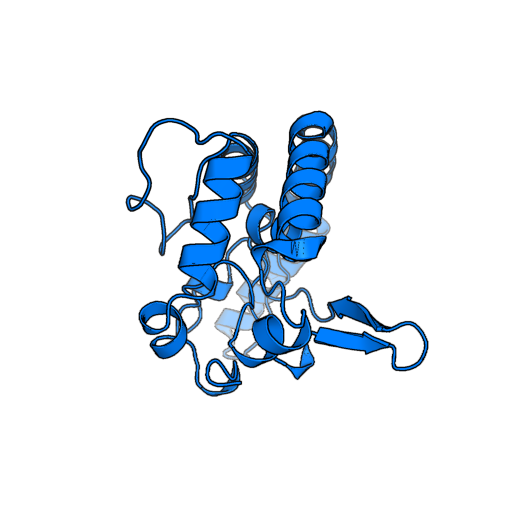 0.882 8.408 -10.587 1.00 97.75 169 ASP A CA 1
ATOM 1323 C C . ASP A 1 169 ? 2.179 8.032 -11.320 1.00 97.75 169 ASP A C 1
ATOM 1325 O O . ASP A 1 169 ? 3.177 7.636 -10.709 1.00 97.75 169 ASP A O 1
ATOM 1329 N N . GLU A 1 170 ? 2.181 8.208 -12.642 1.00 97.12 170 GLU A N 1
ATOM 1330 C CA . GLU A 1 170 ? 3.317 7.902 -13.513 1.00 97.12 170 GLU A CA 1
ATOM 1331 C C . GLU A 1 170 ? 4.595 8.644 -13.107 1.00 97.12 170 GLU A C 1
ATOM 1333 O O . GLU A 1 170 ? 5.690 8.099 -13.238 1.00 97.12 170 GLU A O 1
ATOM 1338 N N . ARG A 1 171 ? 4.486 9.863 -12.564 1.00 97.56 171 ARG A N 1
ATOM 1339 C CA . ARG A 1 171 ? 5.644 10.646 -12.109 1.00 97.56 171 ARG A CA 1
ATOM 1340 C C . ARG A 1 171 ? 6.258 10.054 -10.851 1.00 97.56 171 ARG A C 1
ATOM 1342 O O . ARG A 1 171 ? 7.477 10.103 -10.693 1.00 97.56 171 ARG A O 1
ATOM 1349 N N . ASN A 1 172 ? 5.436 9.511 -9.954 1.00 97.25 172 ASN A N 1
ATOM 1350 C CA . ASN A 1 172 ? 5.928 8.823 -8.761 1.00 97.25 172 ASN A CA 1
ATOM 1351 C C . ASN A 1 172 ? 6.524 7.468 -9.148 1.00 97.25 172 ASN A C 1
ATOM 1353 O O . ASN A 1 172 ? 7.627 7.145 -8.718 1.00 97.25 172 ASN A O 1
ATOM 1357 N N . LEU A 1 173 ? 5.850 6.721 -10.026 1.00 97.81 173 LEU A N 1
ATOM 1358 C CA . LEU A 1 173 ? 6.343 5.445 -10.546 1.00 97.81 173 LEU A CA 1
ATOM 1359 C C . LEU A 1 173 ? 7.681 5.601 -11.287 1.00 97.81 173 LEU A C 1
ATOM 1361 O O . LEU A 1 173 ? 8.573 4.778 -11.102 1.00 97.81 173 LEU A O 1
ATOM 1365 N N . ALA A 1 174 ? 7.874 6.676 -12.054 1.00 97.19 174 ALA A N 1
ATOM 1366 C CA . ALA A 1 174 ? 9.128 6.950 -12.761 1.00 97.19 174 ALA A CA 1
ATOM 1367 C C . ALA A 1 174 ? 10.325 7.249 -11.834 1.00 97.19 174 ALA A C 1
ATOM 1369 O O . ALA A 1 174 ? 11.469 7.127 -12.265 1.00 97.19 174 ALA A O 1
ATOM 1370 N N . GLN A 1 175 ? 10.081 7.633 -10.577 1.00 96.44 175 GLN A N 1
ATOM 1371 C CA . GLN A 1 175 ? 11.131 7.861 -9.573 1.00 96.44 175 GLN A CA 1
ATOM 1372 C C . GLN A 1 175 ? 11.538 6.579 -8.832 1.00 96.44 175 GLN A C 1
ATOM 1374 O O . GLN A 1 175 ? 12.526 6.584 -8.098 1.00 96.44 175 GLN A O 1
ATOM 1379 N N . MET A 1 176 ? 10.780 5.491 -8.995 1.00 97.38 176 MET A N 1
ATOM 1380 C CA . MET A 1 176 ? 11.048 4.229 -8.313 1.00 97.38 176 MET A CA 1
ATOM 1381 C C . MET A 1 176 ? 12.303 3.550 -8.868 1.00 97.38 176 MET A C 1
ATOM 1383 O O . MET A 1 176 ? 12.658 3.692 -10.039 1.00 97.38 176 MET A O 1
ATOM 1387 N N . TYR A 1 177 ? 12.958 2.757 -8.020 1.00 96.56 177 TYR A N 1
ATOM 1388 C CA . TYR A 1 177 ? 14.106 1.947 -8.416 1.00 96.56 177 TYR A CA 1
ATOM 1389 C C . TYR A 1 177 ? 13.768 1.034 -9.603 1.00 96.56 177 TYR A C 1
ATOM 1391 O O . TYR A 1 177 ? 12.713 0.404 -9.633 1.00 96.56 177 TYR A O 1
ATOM 1399 N N . ILE A 1 178 ? 14.683 0.907 -10.567 1.00 96.56 178 ILE A N 1
ATOM 1400 C CA . ILE A 1 178 ? 14.439 0.126 -11.789 1.00 96.56 178 ILE A CA 1
ATOM 1401 C C . ILE A 1 178 ? 14.100 -1.345 -11.502 1.00 96.56 178 ILE A C 1
ATOM 1403 O O . ILE A 1 178 ? 13.190 -1.887 -12.125 1.00 96.56 178 ILE A O 1
ATOM 1407 N N . GLY A 1 179 ? 14.763 -1.966 -10.517 1.00 95.62 179 GLY A N 1
ATOM 1408 C CA . GLY A 1 179 ? 14.499 -3.350 -10.104 1.00 95.62 179 GLY A CA 1
ATOM 1409 C C . GLY A 1 179 ? 13.158 -3.536 -9.390 1.00 95.62 179 GLY A C 1
ATOM 1410 O O . GLY A 1 179 ? 12.642 -4.646 -9.332 1.00 95.62 179 GLY A O 1
ATOM 1411 N N . TRP A 1 180 ? 12.530 -2.449 -8.929 1.00 96.81 180 TRP A N 1
ATOM 1412 C CA . TRP A 1 180 ? 11.147 -2.494 -8.456 1.00 96.81 180 TRP A CA 1
ATOM 1413 C C . TRP A 1 180 ? 10.167 -2.800 -9.602 1.00 96.81 180 TRP A C 1
ATOM 1415 O O . TRP A 1 180 ? 9.060 -3.286 -9.369 1.00 96.81 180 TRP A O 1
ATOM 1425 N N . GLY A 1 181 ? 10.570 -2.538 -10.851 1.00 97.00 181 GLY A N 1
ATOM 1426 C CA . GLY A 1 181 ? 9.782 -2.771 -12.058 1.00 97.00 181 GLY A CA 1
ATOM 1427 C C . GLY A 1 181 ? 8.536 -1.884 -12.157 1.00 97.00 181 GLY A C 1
ATOM 1428 O O . GLY A 1 181 ? 7.445 -2.428 -12.315 1.00 97.00 181 GLY A O 1
ATOM 1429 N N . PRO A 1 182 ? 8.641 -0.542 -12.050 1.00 96.81 182 PRO A N 1
ATOM 1430 C CA . PRO A 1 182 ? 7.471 0.347 -12.022 1.00 96.81 182 PRO A CA 1
ATOM 1431 C C . PRO A 1 182 ? 6.734 0.471 -13.356 1.00 96.81 182 PRO A C 1
ATOM 1433 O O . PRO A 1 182 ? 5.576 0.876 -13.404 1.00 96.81 182 PRO A O 1
ATOM 1436 N N . PHE A 1 183 ? 7.406 0.121 -14.449 1.00 94.25 183 PHE A N 1
ATOM 1437 C CA . PHE A 1 183 ? 6.852 0.148 -15.796 1.00 94.25 183 PHE A CA 1
ATOM 1438 C C . PHE A 1 183 ? 5.943 -1.055 -16.100 1.00 94.25 183 PHE A C 1
ATOM 1440 O O . PHE A 1 183 ? 5.198 -0.983 -17.077 1.00 94.25 183 PHE A O 1
ATOM 1447 N N . ILE A 1 184 ? 5.989 -2.106 -15.267 1.00 89.75 184 ILE A N 1
ATOM 1448 C CA . ILE A 1 184 ? 5.184 -3.338 -15.350 1.00 89.75 184 ILE A CA 1
ATOM 1449 C C . ILE A 1 184 ? 3.986 -3.205 -14.417 1.00 89.75 184 ILE A C 1
ATOM 1451 O O . ILE A 1 184 ? 2.881 -2.878 -14.892 1.00 89.75 184 ILE A O 1
#

pLDDT: mean 88.09, std 14.19, range [41.34, 98.38]

Solvent-accessible surface area (backbone atoms only — not comparable to full-atom values): 10340 Å² total; per-residue (Å²): 107,58,59,61,27,40,46,53,26,39,33,75,66,21,67,90,29,52,44,66,42,89,85,80,69,46,79,45,79,50,80,76,68,32,36,61,48,45,26,57,73,39,98,56,39,53,72,48,56,40,83,40,32,66,50,56,37,57,70,56,43,96,53,29,59,80,35,70,56,43,55,52,43,44,54,51,49,50,56,48,44,78,42,38,68,63,54,46,53,59,54,51,52,47,50,70,32,66,67,53,53,48,54,48,52,53,50,53,64,44,45,80,69,76,53,94,70,87,67,76,73,59,48,48,77,66,46,52,54,49,32,49,43,35,56,62,26,40,62,67,42,91,73,88,28,58,73,77,52,79,64,79,63,36,52,68,65,56,39,49,53,53,50,51,54,49,22,54,30,64,72,42,38,70,58,38,45,74,87,46,43,52,90,67

Radius of gyration: 17.02 Å; Cα contacts (8 Å, |Δi|>4): 228; chains: 1; bounding box: 47×41×42 Å

InterPro domains:
  IPR000403 Phosphatidylinositol 3-/4-kinase, catalytic domain [PF00454] (1-102)
  IPR000403 Phosphatidylinositol 3-/4-kinase, catalytic domain [PS50290] (1-143)
  IPR000403 Phosphatidylinositol 3-/4-kinase, catalytic domain [SM00146] (1-152)
  IPR003152 FATC domain [PF02260] (153-184)
  IPR003152 FATC domain [PS51190] (152-184)
  IPR003152 FATC domain [SM01343] (152-184)
  IPR011009 Protein kinase-like domain superfamily [SSF56112] (1-123)
  IPR036940 Phosphatidylinositol 3-/4-kinase, catalytic domain superfamily [G3DSA:1.10.1070.11] (1-149)
  IPR050517 DNA Damage Response and Repair Kinase [PTHR11139] (1-182)

Mean predicted aligned error: 6.2 Å

Nearest PDB structures (foldseek):
  7pw8-assembly1_A  TM=9.272E-01  e=1.832E-11  Homo sapiens
  8oxq-assembly1_B  TM=8.504E-01  e=3.356E-11  Homo sapiens
  7ni6-assembly1_A  TM=8.384E-01  e=4.419E-11  Homo sapiens
  7ni4-assembly1_B  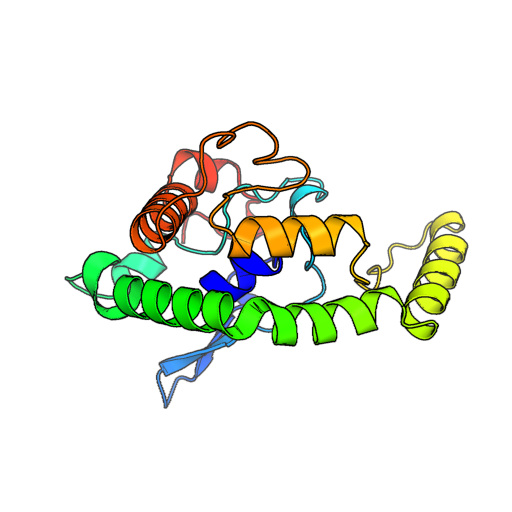TM=8.535E-01  e=6.496E-11  Homo sapiens
  7ni5-assembly1_B  TM=8.257E-01  e=6.863E-11  Homo sapiens

Secondary structure (DSSP, 8-state):
-HHHHHHHT-----GGGEEE-TTT--EEE---SS-TTGGGGSSS---SSS---HHHHHHTGGGGGGTHHHHHHHHHHHHHHHTHHHHHHHHHHHHT-HHHHHHHHHHHHHHTTT-------PPPHHHHHHHHHHHTT----SSSSTTTT-SSPPPHHHHHHHHHHHHH-HHHHTTS-GGG-TT-